Protein AF-A0A928B3U5-F1 (afdb_monomer_lite)

Radius of gyration: 22.91 Å; chains: 1; bounding box: 48×46×76 Å

Secondary structure (DSSP, 8-state):
-PPP-----------------------------PPPSSHHHHHHHHHTTT-----STTSHHHHHHHHHHHHHHHHHTTSSSS--HHHHHHHHHHHHHHHHHHHHHS-TT-HHHHHHHHHHHHHHHHHHHHHHHH-SSHHHH-SEE-TTSSEEEE----SSSS----EEEEEETTEEEEEESSTT------EEEEEE-TT--EEEEEEE---TTGGGG--S-SSEEEEEEEETTEEEEEEEEES-SS---TT-EEEEETTTTEEEEESSTTS-S-PPTT--EEEEE--GGG-EEEE-

Sequence (296 aa):
MKRVYIYIIAAAVLMGCGSHNKTSQQVAEVAEQSEPKSLSERIALLQQQDIYFDGWRDSEDSVWMWQRIDTLDRFSRGEIEEFPAETAKSLLGSYAFTLGDCYSHSGFDDEEYKDSLMYGEEAFYRLVEMVVELSPSIEAIAERCSADKEVGVLNYDEWSPNALYSFVIYKKGEKLAVEMVGERATTYIENIYPLTDEAGRQYYLLSNNLKREEYKRYTYDPFCQYLFEKSEEGLQLRCHIIGEPFSYSDYQYIIFNPRELRWNHCYKKGDLYHAREGSKTLHLTLEGENSRFWVE

pLDDT: mean 75.1, std 21.37, range [23.31, 97.75]

Structure (mmCIF, N/CA/C/O backbone):
data_AF-A0A928B3U5-F1
#
_entry.id   AF-A0A928B3U5-F1
#
loop_
_atom_site.group_PDB
_atom_site.id
_atom_site.type_symbol
_atom_site.label_atom_id
_atom_site.label_alt_id
_atom_site.label_comp_id
_atom_site.label_asym_id
_atom_site.label_entity_id
_atom_site.label_seq_id
_atom_site.pdbx_PDB_ins_code
_atom_site.Cartn_x
_atom_site.Cartn_y
_atom_site.Cartn_z
_atom_site.occupancy
_atom_site.B_iso_or_equiv
_atom_site.auth_seq_id
_atom_site.auth_comp_id
_atom_site.auth_asym_id
_atom_site.auth_atom_id
_atom_site.pdbx_PDB_model_num
ATOM 1 N N . MET A 1 1 ? -21.150 -21.453 11.933 1.00 30.03 1 MET A N 1
ATOM 2 C CA . MET A 1 1 ? -20.178 -22.008 12.903 1.00 30.03 1 MET A CA 1
ATOM 3 C C . MET A 1 1 ? -19.181 -20.910 13.216 1.00 30.03 1 MET A C 1
ATOM 5 O O . MET A 1 1 ? -18.627 -20.373 12.268 1.00 30.03 1 MET A O 1
ATOM 9 N N . LYS A 1 2 ? -18.999 -20.531 14.488 1.00 24.25 2 LYS A N 1
ATOM 10 C CA . LYS A 1 2 ? -17.949 -19.573 14.870 1.00 24.25 2 LYS A CA 1
ATOM 11 C C . LYS A 1 2 ? -16.594 -20.276 14.739 1.00 24.25 2 LYS A C 1
ATOM 13 O O . LYS A 1 2 ? -16.453 -21.374 15.272 1.00 24.25 2 LYS A O 1
ATOM 18 N N . ARG A 1 3 ? -15.641 -19.686 14.016 1.00 26.62 3 ARG A N 1
ATOM 19 C CA . ARG A 1 3 ? -14.244 -20.143 14.000 1.00 26.62 3 ARG A CA 1
ATOM 20 C C . ARG A 1 3 ? -13.485 -19.337 15.051 1.00 26.62 3 ARG A C 1
ATOM 22 O O . ARG A 1 3 ? -13.537 -18.116 15.016 1.00 26.62 3 ARG A O 1
ATOM 29 N N . VAL A 1 4 ? -12.851 -20.033 15.988 1.00 25.00 4 VAL A N 1
ATOM 30 C CA . VAL A 1 4 ? -11.931 -19.449 16.970 1.00 25.00 4 VAL A CA 1
ATOM 31 C C . VAL A 1 4 ? -10.536 -19.516 16.358 1.00 25.00 4 VAL A C 1
ATOM 33 O O . VAL A 1 4 ? -10.111 -20.597 15.946 1.00 25.00 4 VAL A O 1
ATOM 36 N N . TYR A 1 5 ? -9.842 -18.383 16.269 1.00 25.81 5 TYR A N 1
ATOM 37 C CA . TYR A 1 5 ? -8.431 -18.351 15.896 1.00 25.81 5 TYR A CA 1
ATOM 38 C C . TYR A 1 5 ? -7.591 -18.605 17.150 1.00 25.81 5 TYR A C 1
ATOM 40 O O . TYR A 1 5 ? -7.606 -17.810 18.083 1.00 25.81 5 TYR A O 1
ATOM 48 N N . ILE A 1 6 ? -6.886 -19.737 17.182 1.00 27.22 6 ILE A N 1
ATOM 49 C CA . ILE A 1 6 ? -5.979 -20.093 18.278 1.00 27.22 6 ILE A CA 1
ATOM 50 C C . ILE A 1 6 ? -4.567 -19.663 17.879 1.00 27.22 6 ILE A C 1
ATOM 52 O O . ILE A 1 6 ? -3.943 -20.303 17.032 1.00 27.22 6 ILE A O 1
ATOM 56 N N . TYR A 1 7 ? -4.054 -18.607 18.507 1.00 27.39 7 TYR A N 1
ATOM 57 C CA . TYR A 1 7 ? -2.637 -18.256 18.428 1.00 27.39 7 TYR A CA 1
ATOM 58 C C . TYR A 1 7 ? -1.846 -19.134 19.405 1.00 27.39 7 TYR A C 1
ATOM 60 O O . TYR A 1 7 ? -2.040 -19.070 20.617 1.00 27.39 7 TYR A O 1
ATOM 68 N N . ILE A 1 8 ? -0.961 -19.982 18.876 1.00 28.55 8 ILE A N 1
ATOM 69 C CA . ILE A 1 8 ? -0.094 -20.851 19.680 1.00 28.55 8 ILE A CA 1
ATOM 70 C C . ILE A 1 8 ? 1.233 -20.127 19.920 1.00 28.55 8 ILE A C 1
ATOM 72 O O . ILE A 1 8 ? 2.098 -20.110 19.047 1.00 28.55 8 ILE A O 1
ATOM 76 N N . ILE A 1 9 ? 1.415 -19.567 21.117 1.00 33.19 9 ILE A N 1
ATOM 77 C CA . ILE A 1 9 ? 2.722 -19.070 21.564 1.00 33.19 9 ILE A CA 1
ATOM 78 C C . ILE A 1 9 ? 3.566 -20.272 22.007 1.00 33.19 9 ILE A C 1
ATOM 80 O O . ILE A 1 9 ? 3.230 -20.974 22.964 1.00 33.19 9 ILE A O 1
ATOM 84 N N . ALA A 1 10 ? 4.666 -20.529 21.300 1.00 27.64 10 ALA A N 1
ATOM 85 C CA . ALA A 1 10 ? 5.565 -21.637 21.595 1.00 27.64 10 ALA A CA 1
ATOM 86 C C . ALA A 1 10 ? 6.539 -21.270 22.730 1.00 27.64 10 ALA A C 1
ATOM 88 O O . ALA A 1 10 ? 7.583 -20.664 22.500 1.00 27.64 10 ALA A O 1
ATOM 89 N N . ALA A 1 11 ? 6.224 -21.668 23.965 1.00 30.08 11 ALA A N 1
ATOM 90 C CA . ALA A 1 11 ? 7.141 -21.512 25.092 1.00 30.08 11 ALA A CA 1
ATOM 91 C C . ALA A 1 11 ? 8.346 -22.468 24.964 1.00 30.08 11 ALA A C 1
ATOM 93 O O . ALA A 1 11 ? 8.208 -23.689 25.085 1.00 30.08 11 ALA A O 1
ATOM 94 N N . ALA A 1 12 ? 9.541 -21.915 24.745 1.00 31.89 12 ALA A N 1
ATOM 95 C CA . ALA A 1 12 ? 10.781 -22.682 24.684 1.00 31.89 12 ALA A CA 1
ATOM 96 C C . ALA A 1 12 ? 11.167 -23.229 26.073 1.00 31.89 12 ALA A C 1
ATOM 98 O O . ALA A 1 12 ? 11.594 -22.492 26.962 1.00 31.89 12 ALA A O 1
ATOM 99 N N . VAL A 1 13 ? 11.046 -24.546 26.266 1.00 30.45 13 VAL A N 1
ATOM 100 C CA . VAL A 1 13 ? 11.438 -25.209 27.519 1.00 30.45 13 VAL A CA 1
ATOM 101 C C . VAL A 1 13 ? 12.955 -25.425 27.554 1.00 30.45 13 VAL A C 1
ATOM 103 O O . VAL A 1 13 ? 13.468 -26.435 27.070 1.00 30.45 13 VAL A O 1
ATOM 106 N N . LEU A 1 14 ? 13.680 -24.500 28.184 1.00 30.95 14 LEU A N 1
ATOM 107 C CA . LEU A 1 14 ? 15.086 -24.692 28.549 1.00 30.95 14 LEU A CA 1
ATOM 108 C C . LEU A 1 14 ? 15.208 -25.695 29.712 1.00 30.95 14 LEU A C 1
ATOM 110 O O . LEU A 1 14 ? 15.023 -25.350 30.879 1.00 30.95 14 LEU A O 1
ATOM 114 N N . MET A 1 15 ? 15.556 -26.950 29.410 1.00 31.02 15 MET A N 1
ATOM 115 C CA . MET A 1 15 ? 15.963 -27.933 30.424 1.00 31.02 15 MET A CA 1
ATOM 116 C C . MET A 1 15 ? 17.475 -27.843 30.685 1.00 31.02 15 MET A C 1
ATOM 118 O O . MET A 1 15 ? 18.269 -28.168 29.807 1.00 31.02 15 MET A O 1
ATOM 122 N N . GLY A 1 16 ? 17.867 -27.425 31.899 1.00 24.39 16 GLY A N 1
ATOM 123 C CA . GLY A 1 16 ? 19.269 -27.102 32.233 1.00 24.39 16 GLY A CA 1
ATOM 124 C C . GLY A 1 16 ? 19.696 -27.231 33.709 1.00 24.39 16 GLY A C 1
ATOM 125 O O . GLY A 1 16 ? 20.627 -26.559 34.122 1.00 24.39 16 GLY A O 1
ATOM 126 N N . CYS A 1 17 ? 19.032 -28.091 34.492 1.00 25.62 17 CYS A N 1
ATOM 127 C CA . CYS A 1 17 ? 19.511 -28.713 35.749 1.00 25.62 17 CYS A CA 1
ATOM 128 C C . CYS A 1 17 ? 20.141 -27.870 36.902 1.00 25.62 17 CYS A C 1
ATOM 130 O O . CYS A 1 17 ? 21.346 -27.648 36.940 1.00 25.62 17 CYS A O 1
ATOM 132 N N . GLY A 1 18 ? 19.369 -27.700 37.993 1.00 23.31 18 GLY A N 1
ATOM 133 C CA . GLY A 1 18 ? 19.867 -27.603 39.387 1.00 23.31 18 GLY A CA 1
ATOM 134 C C . GLY A 1 18 ? 19.764 -26.210 40.042 1.00 23.31 18 GLY A C 1
ATOM 135 O O . GLY A 1 18 ? 20.246 -25.242 39.482 1.00 23.31 18 GLY A O 1
ATOM 136 N N . SER A 1 19 ? 19.191 -26.020 41.241 1.00 25.56 19 SER A N 1
ATOM 137 C CA . SER A 1 19 ? 18.583 -26.960 42.205 1.00 25.56 19 SER A CA 1
ATOM 138 C C . SER A 1 19 ? 17.561 -26.248 43.126 1.00 25.56 19 SER A C 1
ATOM 140 O O . SER A 1 19 ? 17.620 -25.033 43.257 1.00 25.56 19 SER A O 1
ATOM 142 N N . HIS A 1 20 ? 16.670 -27.013 43.782 1.00 28.52 20 HIS A N 1
ATOM 143 C CA . HIS A 1 20 ? 15.730 -26.598 44.855 1.00 28.52 20 HIS A CA 1
ATOM 144 C C . HIS A 1 20 ? 14.765 -25.422 44.542 1.00 28.52 20 HIS A C 1
ATOM 146 O O . HIS A 1 20 ? 15.113 -24.258 44.657 1.00 28.52 20 HIS A O 1
ATOM 152 N N . ASN A 1 21 ? 13.474 -25.657 44.278 1.00 27.47 21 ASN A N 1
ATOM 153 C CA . ASN A 1 21 ? 12.538 -26.145 45.304 1.00 27.47 21 ASN A CA 1
ATOM 154 C C . ASN A 1 21 ? 11.257 -26.787 44.729 1.00 27.47 21 ASN A C 1
ATOM 156 O O . ASN A 1 21 ? 10.921 -26.621 43.560 1.00 27.47 21 ASN A O 1
ATOM 160 N N . LYS A 1 22 ? 10.539 -27.542 45.572 1.00 29.02 22 LYS A N 1
ATOM 161 C CA . LYS A 1 22 ? 9.331 -28.297 45.199 1.00 29.02 22 LYS A CA 1
ATOM 162 C C . LYS A 1 22 ? 8.034 -27.511 45.427 1.00 29.02 22 LYS A C 1
ATOM 164 O O . LYS A 1 22 ? 7.774 -27.100 46.549 1.00 29.02 22 LYS A O 1
ATOM 169 N N . THR A 1 23 ? 7.197 -27.490 44.387 1.00 26.86 23 THR A N 1
ATOM 170 C CA . THR A 1 23 ? 5.722 -27.593 44.445 1.00 26.86 23 THR A CA 1
ATOM 171 C C . THR A 1 23 ? 4.994 -26.512 45.266 1.00 26.86 23 THR A C 1
ATOM 173 O O . THR A 1 23 ? 4.913 -26.556 46.487 1.00 26.86 23 THR A O 1
ATOM 176 N N . SER A 1 24 ? 4.290 -25.591 44.611 1.00 29.56 24 SER A N 1
ATOM 177 C CA . SER A 1 24 ? 2.909 -25.892 44.200 1.00 29.56 24 SER A CA 1
ATOM 178 C C . SER A 1 24 ? 2.556 -25.328 42.827 1.00 29.56 24 SER A C 1
ATOM 180 O O . SER A 1 24 ? 2.922 -24.210 42.484 1.00 29.56 24 SER A O 1
ATOM 182 N N . GLN A 1 25 ? 1.852 -26.140 42.040 1.00 30.00 25 GLN A N 1
ATOM 183 C CA . GLN A 1 25 ? 1.503 -25.848 40.654 1.00 30.00 25 GLN A CA 1
ATOM 184 C C . GLN A 1 25 ? 0.431 -24.755 40.588 1.00 30.00 25 GLN A C 1
ATOM 186 O O . GLN A 1 25 ? -0.744 -25.033 40.815 1.00 30.00 25 GLN A O 1
ATOM 191 N N . GLN A 1 26 ? 0.808 -23.545 40.177 1.00 28.92 26 GLN A N 1
ATOM 192 C CA . GLN A 1 26 ? -0.084 -22.777 39.315 1.00 28.92 26 GLN A CA 1
ATOM 193 C C . GLN A 1 26 ? 0.058 -23.361 37.912 1.00 28.92 26 GLN A C 1
ATOM 195 O O . GLN A 1 26 ? 1.019 -23.089 37.196 1.00 28.92 26 GLN A O 1
ATOM 200 N N . VAL A 1 27 ? -0.894 -24.220 37.546 1.00 31.23 27 VAL A N 1
ATOM 201 C CA . VAL A 1 27 ? -1.208 -24.426 36.134 1.00 31.23 27 VAL A CA 1
ATOM 202 C C . VAL A 1 27 ? -1.674 -23.064 35.642 1.00 31.23 27 VAL A C 1
ATOM 204 O O . VAL A 1 27 ? -2.710 -22.582 36.095 1.00 31.23 27 VAL A O 1
ATOM 207 N N . ALA A 1 28 ? -0.877 -22.417 34.795 1.00 30.75 28 ALA A N 1
ATOM 208 C CA . ALA A 1 28 ? -1.319 -21.213 34.120 1.00 30.75 28 ALA A CA 1
ATOM 209 C C . ALA A 1 28 ? -2.490 -21.610 33.216 1.00 30.75 28 ALA A C 1
ATOM 211 O O . ALA A 1 28 ? -2.293 -22.261 32.189 1.00 30.75 28 ALA A O 1
ATOM 212 N N . GLU A 1 29 ? -3.711 -21.264 33.628 1.00 29.53 29 GLU A N 1
ATOM 213 C CA . GLU A 1 29 ? -4.831 -21.206 32.701 1.00 29.53 29 GLU A CA 1
ATOM 214 C C . GLU A 1 29 ? -4.441 -20.200 31.621 1.00 29.53 29 GLU A C 1
ATOM 216 O O . GLU A 1 29 ? -4.382 -18.994 31.866 1.00 29.53 29 GLU A O 1
ATOM 221 N N . VAL A 1 30 ? -4.139 -20.711 30.427 1.00 35.16 30 VAL A N 1
ATOM 222 C CA . VAL A 1 30 ? -4.109 -19.894 29.218 1.00 35.16 30 VAL A CA 1
ATOM 223 C C . VAL A 1 30 ? -5.554 -19.484 28.981 1.00 35.16 30 VAL A C 1
ATOM 225 O O . VAL A 1 30 ? -6.322 -20.203 28.343 1.00 35.16 30 VAL A O 1
ATOM 228 N N . ALA A 1 31 ? -5.947 -18.367 29.590 1.00 37.81 31 ALA A N 1
ATOM 229 C CA . ALA A 1 31 ? -7.224 -17.747 29.315 1.00 37.81 31 ALA A CA 1
ATOM 230 C C . ALA A 1 31 ? -7.290 -17.482 27.809 1.00 37.81 31 ALA A C 1
ATOM 232 O O . ALA A 1 31 ? -6.367 -16.886 27.249 1.00 37.81 31 ALA A O 1
ATOM 233 N N . GLU A 1 32 ? -8.372 -17.914 27.159 1.00 42.34 32 GLU A N 1
ATOM 234 C CA . GLU A 1 32 ? -8.705 -17.430 25.823 1.00 42.34 32 GLU A CA 1
ATOM 235 C C . GLU A 1 32 ? -8.846 -15.907 25.926 1.00 42.34 32 GLU A C 1
ATOM 237 O O . GLU A 1 32 ? -9.867 -15.400 26.399 1.00 42.34 32 GLU A O 1
ATOM 242 N N . GLN A 1 33 ? -7.802 -15.168 25.539 1.00 53.69 33 GLN A N 1
ATOM 243 C CA . GLN A 1 33 ? -7.889 -13.722 25.402 1.00 53.69 33 GLN A CA 1
ATOM 244 C C . GLN A 1 33 ? -8.917 -13.452 24.305 1.00 53.69 33 GLN A C 1
ATOM 246 O O . GLN A 1 33 ? -8.673 -13.691 23.123 1.00 53.69 33 GLN A O 1
ATOM 251 N N . SER A 1 34 ? -10.107 -13.012 24.716 1.00 63.72 34 SER A N 1
ATOM 252 C CA . SER A 1 34 ? -11.138 -12.555 23.792 1.00 63.72 34 SER A CA 1
ATOM 253 C C . SER A 1 34 ? -10.571 -11.441 22.922 1.00 63.72 34 SER A C 1
ATOM 255 O O . SER A 1 34 ? -9.862 -10.589 23.459 1.00 63.72 34 SER A O 1
ATOM 257 N N . GLU A 1 35 ? -10.926 -11.415 21.633 1.00 72.69 35 GLU A N 1
ATOM 258 C CA . GLU A 1 35 ? -10.502 -10.340 20.730 1.00 72.69 35 GLU A CA 1
ATOM 259 C C . GLU A 1 35 ? -10.701 -8.959 21.390 1.00 72.69 35 GLU A C 1
ATOM 261 O O . GLU A 1 35 ? -11.792 -8.691 21.916 1.00 72.69 35 GLU A O 1
ATOM 266 N N . PRO A 1 36 ? -9.662 -8.104 21.400 1.00 78.56 36 PRO A N 1
ATOM 267 C CA . PRO A 1 36 ? -9.715 -6.802 22.052 1.00 78.56 36 PRO A CA 1
ATOM 268 C C . PRO A 1 36 ? -10.752 -5.903 21.374 1.00 78.56 36 PRO A C 1
ATOM 270 O O . PRO A 1 36 ? -10.826 -5.817 20.145 1.00 78.56 36 PRO A O 1
ATOM 273 N N . LYS A 1 37 ? -11.557 -5.236 22.198 1.00 77.69 37 LYS A N 1
ATOM 274 C CA . LYS A 1 37 ? -12.772 -4.502 21.816 1.00 77.69 37 LYS A CA 1
ATOM 275 C C . LYS A 1 37 ? -12.535 -3.014 21.582 1.00 77.69 37 LYS A C 1
ATOM 277 O O . LYS A 1 37 ? -13.448 -2.329 21.134 1.00 77.69 37 LYS A O 1
ATOM 282 N N . SER A 1 38 ? -11.343 -2.517 21.898 1.00 85.31 38 SER A N 1
ATOM 283 C CA . SER A 1 38 ? -10.926 -1.139 21.643 1.00 85.31 38 SER A CA 1
ATOM 284 C C . SER A 1 38 ? -9.451 -1.083 21.229 1.00 85.31 38 SER A C 1
ATOM 286 O O . SER A 1 38 ? -8.706 -2.056 21.396 1.00 85.31 38 SER A O 1
ATOM 288 N N . LEU A 1 39 ? -9.008 0.059 20.696 1.00 86.81 39 LEU A N 1
ATOM 289 C CA . LEU A 1 39 ? -7.591 0.282 20.384 1.00 86.81 39 LEU A CA 1
ATOM 290 C C . LEU A 1 39 ? -6.709 0.254 21.635 1.00 86.81 39 LEU A C 1
ATOM 292 O O . LEU A 1 39 ? -5.609 -0.278 21.591 1.00 86.81 39 LEU A O 1
ATOM 296 N N . SER A 1 40 ? -7.191 0.781 22.755 1.00 86.06 40 SER A N 1
ATOM 297 C CA . SER A 1 40 ? -6.475 0.791 24.034 1.00 86.06 40 SER A CA 1
ATOM 298 C C . SER A 1 40 ? -6.223 -0.628 24.545 1.00 86.06 40 SER A C 1
ATOM 300 O O . SER A 1 40 ? -5.123 -0.925 25.005 1.00 86.06 40 SER A O 1
ATOM 302 N N . GLU A 1 41 ? -7.201 -1.533 24.406 1.00 87.25 41 GLU A N 1
ATOM 303 C CA . GLU A 1 41 ? -7.009 -2.959 24.712 1.00 87.25 41 GLU A CA 1
ATOM 304 C C . GLU A 1 41 ? -5.985 -3.606 23.762 1.00 87.25 41 GLU A C 1
ATOM 306 O O . GLU A 1 41 ? -5.129 -4.363 24.217 1.00 87.25 41 GLU A O 1
ATOM 311 N N . ARG A 1 42 ? -6.005 -3.273 22.462 1.00 88.94 42 ARG A N 1
ATOM 312 C CA . ARG A 1 42 ? -4.995 -3.743 21.491 1.00 88.94 42 ARG A CA 1
ATOM 313 C C . ARG A 1 42 ? -3.589 -3.259 21.825 1.00 88.94 42 ARG A C 1
ATOM 315 O O . ARG A 1 42 ? -2.664 -4.062 21.854 1.00 88.94 42 ARG A O 1
ATOM 322 N N . ILE A 1 43 ? -3.430 -1.972 22.113 1.00 87.94 43 ILE A N 1
ATOM 323 C CA . ILE A 1 43 ? -2.146 -1.360 22.467 1.00 87.94 43 ILE A CA 1
ATOM 324 C C . ILE A 1 43 ? -1.596 -1.974 23.760 1.00 87.94 43 ILE A C 1
ATOM 326 O O . ILE A 1 43 ? -0.420 -2.320 23.812 1.00 87.94 43 ILE A O 1
ATOM 330 N N . ALA A 1 44 ? -2.443 -2.203 24.768 1.00 86.31 44 ALA A N 1
ATOM 331 C CA . ALA A 1 44 ? -2.033 -2.868 26.004 1.00 86.31 44 ALA A CA 1
ATOM 332 C C . ALA A 1 44 ? -1.611 -4.338 25.797 1.00 86.31 44 ALA A C 1
ATOM 334 O O . ALA A 1 44 ? -0.786 -4.844 26.558 1.00 86.31 44 ALA A O 1
ATOM 335 N N . LEU A 1 45 ? -2.159 -5.034 24.792 1.00 88.00 45 LEU A N 1
ATOM 336 C CA . LEU A 1 45 ? -1.716 -6.379 24.401 1.00 88.00 45 LEU A CA 1
ATOM 337 C C . LEU A 1 45 ? -0.392 -6.351 23.626 1.00 88.00 45 LEU A C 1
ATOM 339 O O . LEU A 1 45 ? 0.462 -7.192 23.880 1.00 88.00 45 LEU A O 1
ATOM 343 N N . LEU A 1 46 ? -0.192 -5.371 22.740 1.00 87.88 46 LEU A N 1
ATOM 344 C CA . LEU A 1 46 ? 1.080 -5.163 22.035 1.00 87.88 46 LEU A CA 1
ATOM 345 C C . LEU A 1 46 ? 2.220 -4.846 23.018 1.00 87.88 46 LEU A C 1
ATOM 347 O O . LEU A 1 46 ? 3.283 -5.452 22.942 1.00 87.88 46 LEU A O 1
ATOM 351 N N . GLN A 1 47 ? 1.962 -4.013 24.029 1.00 85.00 47 GLN A N 1
ATOM 352 C CA . GLN A 1 47 ? 2.921 -3.730 25.106 1.00 85.00 47 GLN A CA 1
ATOM 353 C C . GLN A 1 47 ? 3.264 -4.973 25.951 1.00 85.00 47 GLN A C 1
ATOM 355 O O . GLN A 1 47 ? 4.380 -5.085 26.440 1.00 85.00 47 GLN A O 1
ATOM 360 N N . GLN A 1 48 ? 2.346 -5.939 26.100 1.00 85.31 48 GLN A N 1
ATOM 361 C CA . GLN A 1 48 ? 2.638 -7.240 26.736 1.00 85.31 48 GLN A CA 1
ATOM 362 C C . GLN A 1 48 ? 3.473 -8.181 25.849 1.00 85.31 48 GLN A C 1
ATOM 364 O O . GLN A 1 48 ? 3.943 -9.209 26.331 1.00 85.31 48 GLN A O 1
ATOM 369 N N . GLN A 1 49 ? 3.627 -7.851 24.566 1.00 83.56 49 GLN A N 1
ATOM 370 C CA . GLN A 1 49 ? 4.453 -8.551 23.578 1.00 83.56 49 GLN A CA 1
ATOM 371 C C . GLN A 1 49 ? 5.754 -7.778 23.287 1.00 83.56 49 GLN A C 1
ATOM 373 O O . GLN A 1 49 ? 6.406 -8.034 22.282 1.00 83.56 49 GLN A O 1
ATOM 378 N N . ASP A 1 50 ? 6.101 -6.822 24.155 1.00 80.69 50 ASP A N 1
ATOM 379 C CA . ASP A 1 50 ? 7.235 -5.903 24.034 1.00 80.69 50 ASP A CA 1
ATOM 380 C C . ASP A 1 50 ? 7.230 -4.998 22.779 1.00 80.69 50 ASP A C 1
ATOM 382 O O . ASP A 1 50 ? 8.248 -4.417 22.404 1.00 80.69 50 ASP A O 1
ATOM 386 N N . ILE A 1 51 ? 6.055 -4.788 22.171 1.00 81.44 51 ILE A N 1
ATOM 387 C CA . ILE A 1 51 ? 5.835 -3.822 21.084 1.00 81.44 51 ILE A CA 1
ATOM 388 C C . ILE A 1 51 ? 5.338 -2.504 21.697 1.00 81.44 51 ILE A C 1
ATOM 390 O O . ILE A 1 51 ? 4.160 -2.353 22.042 1.00 81.44 51 ILE A O 1
ATOM 394 N N . TYR A 1 52 ? 6.245 -1.535 21.843 1.00 77.94 52 TYR A N 1
ATOM 395 C CA . TYR A 1 52 ? 5.977 -0.246 22.488 1.00 77.94 52 TYR A CA 1
ATOM 396 C C . TYR A 1 52 ? 5.846 0.900 21.477 1.00 77.94 52 TYR A C 1
ATOM 398 O O . TYR A 1 52 ? 6.704 1.112 20.624 1.00 77.94 52 TYR A O 1
ATOM 406 N N . PHE A 1 53 ? 4.793 1.706 21.628 1.00 75.31 53 PHE A N 1
ATOM 407 C CA . PHE A 1 53 ? 4.608 2.953 20.882 1.00 75.31 53 PHE A CA 1
ATOM 408 C C . PHE A 1 53 ? 5.419 4.087 21.530 1.00 75.31 53 PHE A C 1
ATOM 410 O O . PHE A 1 53 ? 4.854 5.007 22.125 1.00 75.31 53 PHE A O 1
ATOM 417 N N . ASP A 1 54 ? 6.747 4.015 21.432 1.00 63.81 54 ASP A N 1
ATOM 418 C CA . ASP A 1 54 ? 7.654 5.033 21.980 1.00 63.81 54 ASP A CA 1
ATOM 419 C C . ASP A 1 54 ? 7.683 6.283 21.077 1.00 63.81 54 ASP A C 1
ATOM 421 O O . ASP A 1 54 ? 8.604 6.517 20.300 1.00 63.81 54 ASP A O 1
ATOM 425 N N . GLY A 1 55 ? 6.658 7.131 21.197 1.00 54.50 55 GLY A N 1
ATOM 426 C CA . GLY A 1 55 ? 6.765 8.530 20.783 1.00 54.50 55 GLY A CA 1
ATOM 427 C C . GLY A 1 55 ? 7.637 9.283 21.788 1.00 54.50 55 GLY A C 1
ATOM 428 O O . GLY A 1 55 ? 7.264 9.307 22.964 1.00 54.50 55 GLY A O 1
ATOM 429 N N . TRP A 1 56 ? 8.767 9.853 21.327 1.00 49.47 56 TRP A N 1
ATOM 430 C CA . TRP A 1 56 ? 9.788 10.623 22.073 1.00 49.47 56 TRP A CA 1
ATOM 431 C C . TRP A 1 56 ? 9.446 10.834 23.557 1.00 49.47 56 TRP A C 1
ATOM 433 O O . TRP A 1 56 ? 8.633 11.706 23.888 1.00 49.47 56 TRP A O 1
ATOM 443 N N . ARG A 1 57 ? 10.053 10.028 24.443 1.00 45.28 57 ARG A N 1
ATOM 444 C CA . ARG A 1 57 ? 9.772 10.042 25.889 1.00 45.28 57 ARG A CA 1
ATOM 445 C C . ARG A 1 57 ? 9.848 11.474 26.436 1.00 45.28 57 ARG A C 1
ATOM 447 O O . ARG A 1 57 ? 10.847 12.160 26.242 1.00 45.28 57 ARG A O 1
ATOM 454 N N . ASP A 1 58 ? 8.770 11.901 27.092 1.00 50.75 58 ASP A N 1
ATOM 455 C CA . ASP A 1 58 ? 8.582 13.228 27.700 1.00 50.75 58 ASP A CA 1
ATOM 456 C C . ASP A 1 58 ? 8.586 14.446 26.739 1.00 50.75 58 ASP A C 1
ATOM 458 O O . ASP A 1 58 ? 8.852 15.575 27.155 1.00 50.75 58 ASP A O 1
ATOM 462 N N . SER A 1 59 ? 8.228 14.251 25.463 1.00 60.41 59 SER A N 1
ATOM 463 C CA . SER A 1 59 ? 7.974 15.333 24.488 1.00 60.41 59 SER A CA 1
ATOM 464 C C . SER A 1 59 ? 6.500 15.770 24.414 1.00 60.41 59 SER A C 1
ATOM 466 O O . SER A 1 59 ? 5.588 15.014 24.762 1.00 60.41 59 SER A O 1
ATOM 468 N N . GLU A 1 60 ? 6.244 16.969 23.870 1.00 64.69 60 GLU A N 1
ATOM 469 C CA . GLU A 1 60 ? 4.884 17.375 23.475 1.00 64.69 60 GLU A CA 1
ATOM 470 C C . GLU A 1 60 ? 4.295 16.405 22.432 1.00 64.69 60 GLU A C 1
ATOM 472 O O . GLU A 1 60 ? 3.116 16.054 22.515 1.00 64.69 60 GLU A O 1
ATOM 477 N N . ASP A 1 61 ? 5.110 15.913 21.493 1.00 65.88 61 ASP A N 1
ATOM 478 C CA . ASP A 1 61 ? 4.689 15.017 20.407 1.00 65.88 61 ASP A CA 1
ATOM 479 C C . ASP A 1 61 ? 4.086 13.701 20.915 1.00 65.88 61 ASP A C 1
ATOM 481 O O . ASP A 1 61 ? 3.100 13.212 20.358 1.00 65.88 61 ASP A O 1
ATOM 485 N N . SER A 1 62 ? 4.601 13.165 22.027 1.00 70.12 62 SER A N 1
ATOM 486 C CA . SER A 1 62 ? 4.031 11.983 22.685 1.00 70.12 62 SER A CA 1
ATOM 487 C C . SER A 1 62 ? 2.598 12.248 23.175 1.00 70.12 62 SER A C 1
ATOM 489 O O . SER A 1 62 ? 1.685 11.461 22.916 1.00 70.12 62 SER A O 1
ATOM 491 N N . VAL A 1 63 ? 2.347 13.408 23.797 1.00 77.62 63 VAL A N 1
ATOM 492 C CA . VAL A 1 63 ? 0.998 13.821 24.235 1.00 77.62 63 VAL A CA 1
ATOM 493 C C . VAL A 1 63 ? 0.057 13.968 23.035 1.00 77.62 63 VAL A C 1
ATOM 495 O O . VAL A 1 63 ? -1.072 13.472 23.059 1.00 77.62 63 VAL A O 1
ATOM 498 N N . TRP A 1 64 ? 0.533 14.602 21.961 1.00 81.44 64 TRP A N 1
ATOM 499 C CA . TRP A 1 64 ? -0.206 14.764 20.709 1.00 81.44 64 TRP A CA 1
ATOM 500 C C . TRP A 1 64 ? -0.520 13.423 20.020 1.00 81.44 64 TRP A C 1
ATOM 502 O O . TRP A 1 64 ? -1.575 13.292 19.394 1.00 81.44 64 TRP A O 1
ATOM 512 N N . MET A 1 65 ? 0.355 12.420 20.114 1.00 84.25 65 MET A N 1
ATOM 513 C CA . MET A 1 65 ? 0.108 11.066 19.605 1.00 84.25 65 MET A CA 1
ATOM 514 C C . MET A 1 65 ? -1.023 10.385 20.389 1.00 84.25 65 MET A C 1
ATOM 516 O O . MET A 1 65 ? -2.015 9.955 19.794 1.00 84.25 65 MET A O 1
ATOM 520 N N . TRP A 1 66 ? -0.929 10.352 21.722 1.00 85.56 66 TRP A N 1
ATOM 521 C CA . TRP A 1 66 ? -1.922 9.691 22.577 1.00 85.56 66 TRP A CA 1
ATOM 522 C C . TRP A 1 66 ? -3.317 10.329 22.493 1.00 85.56 66 TRP A C 1
ATOM 524 O O . TRP A 1 66 ? -4.312 9.609 22.516 1.00 85.56 66 TRP A O 1
ATOM 534 N N . GLN A 1 67 ? -3.422 11.648 22.292 1.00 89.31 67 GLN A N 1
ATOM 535 C CA . GLN A 1 67 ? -4.709 12.322 22.042 1.00 89.31 67 GLN A CA 1
ATOM 536 C C . GLN A 1 67 ? -5.397 11.859 20.743 1.00 89.31 67 GLN A C 1
ATOM 538 O O . GLN A 1 67 ? -6.626 11.734 20.689 1.00 89.31 67 GLN A O 1
ATOM 543 N N . ARG A 1 68 ? -4.623 11.589 19.683 1.00 92.00 68 ARG A N 1
ATOM 544 C CA . ARG A 1 68 ? -5.165 11.054 18.423 1.00 92.00 68 ARG A CA 1
ATOM 545 C C . ARG A 1 68 ? -5.580 9.590 18.574 1.00 92.00 68 ARG A C 1
ATOM 547 O O . ARG A 1 68 ? -6.631 9.213 18.059 1.00 92.00 68 ARG A O 1
ATOM 554 N N . ILE A 1 69 ? -4.804 8.800 19.320 1.00 91.38 69 ILE A N 1
ATOM 555 C CA . ILE A 1 69 ? -5.144 7.414 19.674 1.00 91.38 69 ILE A CA 1
ATOM 556 C C . ILE A 1 69 ? -6.452 7.364 20.479 1.00 91.38 69 ILE A C 1
ATOM 558 O O . ILE A 1 69 ? -7.342 6.612 20.095 1.00 91.38 69 ILE A O 1
ATOM 562 N N . ASP A 1 70 ? -6.631 8.201 21.511 1.00 92.12 70 ASP A N 1
ATOM 563 C CA . ASP A 1 70 ? -7.898 8.289 22.267 1.00 92.12 70 ASP A CA 1
ATOM 564 C C . ASP A 1 70 ? -9.084 8.641 21.356 1.00 92.12 70 ASP A C 1
ATOM 566 O O . ASP A 1 70 ? -10.139 8.016 21.430 1.00 92.12 70 ASP A O 1
ATOM 570 N N . THR A 1 71 ? -8.906 9.581 20.427 1.00 95.25 71 THR A N 1
ATOM 571 C CA . THR A 1 71 ? -9.963 9.956 19.474 1.00 95.25 71 THR A CA 1
ATOM 572 C C . THR A 1 71 ? -10.388 8.773 18.591 1.00 95.25 71 THR A C 1
ATOM 574 O O . THR A 1 71 ? -11.582 8.546 18.390 1.00 95.25 71 THR A O 1
ATOM 577 N N . LEU A 1 72 ? -9.433 7.980 18.093 1.00 94.94 72 LEU A N 1
ATOM 578 C CA . LEU A 1 72 ? -9.715 6.769 17.313 1.00 94.94 72 LEU A CA 1
ATOM 579 C C . LEU A 1 72 ? -10.295 5.639 18.179 1.00 94.94 72 LEU A C 1
ATOM 581 O O . LEU A 1 72 ? -11.159 4.892 17.725 1.00 94.94 72 LEU A O 1
ATOM 585 N N . ASP A 1 73 ? -9.867 5.528 19.435 1.00 94.81 73 ASP A N 1
ATOM 586 C CA . ASP A 1 73 ? -10.380 4.547 20.388 1.00 94.81 73 ASP A CA 1
ATOM 587 C C . ASP A 1 73 ? -11.847 4.839 20.744 1.00 94.81 73 ASP A C 1
ATOM 589 O O . ASP A 1 73 ? -12.683 3.933 20.740 1.00 94.81 73 ASP A O 1
ATOM 593 N N . ARG A 1 74 ? -12.195 6.114 20.934 1.00 95.19 74 ARG A N 1
ATOM 594 C CA . ARG A 1 74 ? -13.574 6.584 21.119 1.00 95.19 74 ARG A CA 1
ATOM 595 C C . ARG A 1 74 ? -14.449 6.322 19.892 1.00 95.19 74 ARG A C 1
ATOM 597 O O . ARG A 1 74 ? -15.593 5.903 20.059 1.00 95.19 74 ARG A O 1
ATOM 604 N N . PHE A 1 75 ? -13.917 6.470 18.676 1.00 94.50 75 PHE A N 1
ATOM 605 C CA . PHE A 1 75 ? -14.596 5.992 17.463 1.00 94.50 75 PHE A CA 1
ATOM 606 C C . PHE A 1 75 ? -14.789 4.463 17.486 1.00 94.50 75 PHE A C 1
ATOM 608 O O . PHE A 1 75 ? -15.903 3.993 17.276 1.00 94.50 75 PHE A O 1
ATOM 615 N N . SER A 1 76 ? -13.761 3.680 17.845 1.00 91.88 76 SER A N 1
ATOM 616 C CA . SER A 1 76 ? -13.864 2.209 17.938 1.00 91.88 76 SER A CA 1
ATOM 617 C C . SER A 1 76 ? -14.907 1.727 18.962 1.00 91.88 76 SER A C 1
ATOM 619 O O . SER A 1 76 ? -15.530 0.685 18.768 1.00 91.88 76 SER A O 1
ATOM 621 N N . ARG A 1 77 ? -15.153 2.519 20.017 1.00 92.56 77 ARG A N 1
ATOM 622 C CA . ARG A 1 77 ? -16.203 2.304 21.028 1.00 92.56 77 ARG A CA 1
ATOM 623 C C . ARG A 1 77 ? -17.597 2.806 20.618 1.00 92.56 77 ARG A C 1
ATOM 625 O O . ARG A 1 77 ? -18.552 2.571 21.355 1.00 92.56 77 ARG A O 1
ATOM 632 N N . GLY A 1 78 ? -17.735 3.488 19.479 1.00 91.56 78 GLY A N 1
ATOM 633 C CA . GLY A 1 78 ? -18.994 4.096 19.031 1.00 91.56 78 GLY A CA 1
ATOM 634 C C . GLY A 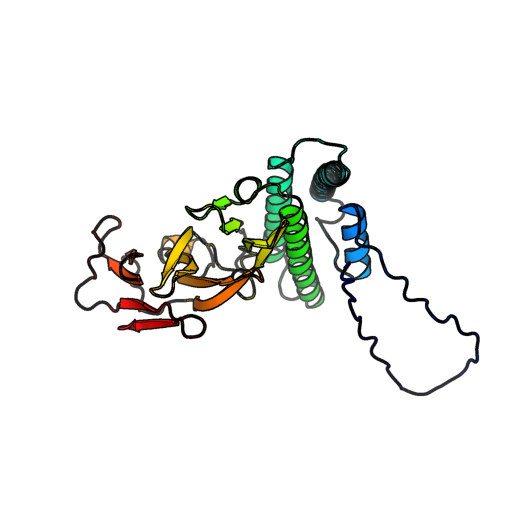1 78 ? -19.387 5.379 19.777 1.00 91.56 78 GLY A C 1
ATOM 635 O O . GLY A 1 78 ? -20.551 5.767 19.753 1.00 91.56 78 GLY A O 1
ATOM 636 N N . GLU A 1 79 ? -18.442 6.047 20.448 1.00 94.94 79 GLU A N 1
ATOM 637 C CA . GLU A 1 79 ? -18.657 7.352 21.102 1.00 94.94 79 GLU A CA 1
ATOM 638 C C . GLU A 1 79 ? -18.538 8.539 20.132 1.00 94.94 79 GLU A C 1
ATOM 640 O O . GLU A 1 79 ? -18.843 9.678 20.491 1.00 94.94 79 GLU A O 1
ATOM 645 N N . ILE A 1 80 ? -18.057 8.276 18.916 1.00 94.56 80 ILE A N 1
ATOM 646 C CA . ILE A 1 80 ? -17.978 9.207 17.792 1.00 94.56 80 ILE A CA 1
ATOM 647 C C . ILE A 1 80 ? -18.589 8.479 16.590 1.00 94.56 80 ILE A C 1
ATOM 649 O O . ILE A 1 80 ? -18.202 7.348 16.308 1.00 94.56 80 ILE A O 1
ATOM 653 N N . GLU A 1 81 ? -19.557 9.101 15.915 1.00 92.38 81 GLU A N 1
ATOM 654 C CA . GLU A 1 81 ? -20.310 8.468 14.817 1.00 92.38 81 GLU A CA 1
ATOM 655 C C . GLU A 1 81 ? -19.530 8.443 13.491 1.00 92.38 81 GLU A C 1
ATOM 657 O O . GLU A 1 81 ? -19.587 7.463 12.750 1.00 92.38 81 GLU A O 1
ATOM 662 N N . GLU A 1 82 ? -18.793 9.515 13.187 1.00 94.88 82 GLU A N 1
ATOM 663 C CA . GLU A 1 82 ? -18.025 9.655 11.946 1.00 94.88 82 GLU A CA 1
ATOM 664 C C . GLU A 1 82 ? -16.561 9.238 12.139 1.00 94.88 82 GLU A C 1
ATOM 666 O O . GLU A 1 82 ? -15.930 9.576 13.142 1.00 94.88 82 GLU A O 1
ATOM 671 N N . PHE A 1 83 ? -15.995 8.533 11.154 1.00 95.88 83 PHE A N 1
ATOM 672 C CA . PHE A 1 83 ? -14.584 8.145 11.172 1.00 95.88 83 PHE A CA 1
ATOM 673 C C . PHE A 1 83 ? -13.680 9.391 11.095 1.00 95.88 83 PHE A C 1
ATOM 675 O O . PHE A 1 83 ? -13.757 10.131 10.107 1.00 95.88 83 PHE A O 1
ATOM 682 N N . PRO A 1 84 ? -12.792 9.635 12.079 1.00 96.56 84 PRO A N 1
ATOM 683 C CA . PRO A 1 84 ? -11.992 10.854 12.141 1.00 96.56 84 PRO A CA 1
ATOM 684 C C . PRO A 1 84 ? -10.762 10.754 11.217 1.00 96.56 84 PRO A C 1
ATOM 686 O O . PRO A 1 84 ? -9.620 10.645 11.665 1.00 96.56 84 PRO A O 1
ATOM 689 N N . ALA A 1 85 ? -10.998 10.784 9.902 1.00 95.88 85 ALA A N 1
ATOM 690 C CA . ALA A 1 85 ? -9.995 10.517 8.866 1.00 95.88 85 ALA A CA 1
ATOM 691 C C . ALA A 1 85 ? -8.743 11.411 8.952 1.00 95.88 85 ALA A C 1
ATOM 693 O O . ALA A 1 85 ? -7.625 10.920 8.814 1.00 95.88 85 ALA A O 1
ATOM 694 N N . GLU A 1 86 ? -8.905 12.704 9.237 1.00 95.00 86 GLU A N 1
ATOM 695 C CA . GLU A 1 86 ? -7.770 13.629 9.383 1.00 95.00 86 GLU A CA 1
ATOM 696 C C . GLU A 1 86 ? -6.948 13.339 10.649 1.00 95.00 86 GLU A C 1
ATOM 698 O O . GLU A 1 86 ? -5.721 13.439 10.638 1.00 95.00 86 GLU A O 1
ATOM 703 N N . THR A 1 87 ? -7.597 12.893 11.730 1.00 95.56 87 THR A N 1
ATOM 704 C CA . THR A 1 87 ? -6.920 12.416 12.945 1.00 95.56 87 THR A CA 1
ATOM 705 C C . THR A 1 87 ? -6.122 11.146 12.661 1.00 95.56 87 THR A C 1
ATOM 707 O O . THR A 1 87 ? -4.972 11.051 13.084 1.00 95.56 87 THR A O 1
ATOM 710 N N . ALA A 1 88 ? -6.701 10.205 11.908 1.00 95.12 88 ALA A N 1
ATOM 711 C CA . ALA A 1 88 ? -6.044 8.975 11.476 1.00 95.12 88 ALA A CA 1
ATOM 712 C C . ALA A 1 88 ? -4.803 9.259 10.609 1.00 95.12 88 ALA A C 1
ATOM 714 O O . ALA A 1 88 ? -3.702 8.828 10.947 1.00 95.12 88 ALA A O 1
ATOM 715 N N . LYS A 1 89 ? -4.955 10.052 9.541 1.00 92.38 89 LYS A N 1
ATOM 716 C CA . LYS A 1 89 ? -3.853 10.441 8.642 1.00 92.38 89 LYS A CA 1
ATOM 717 C C . LYS A 1 89 ? -2.759 11.209 9.376 1.00 92.38 89 LYS A C 1
ATOM 719 O O . LYS A 1 89 ? -1.581 10.904 9.211 1.00 92.38 89 LYS A O 1
ATOM 724 N N . SER A 1 90 ? -3.137 12.165 10.228 1.00 89.94 90 SER A N 1
ATOM 725 C CA . SER A 1 90 ? -2.173 12.931 11.019 1.00 89.94 90 SER A CA 1
ATOM 726 C C . SER A 1 90 ? -1.433 12.067 12.041 1.00 89.94 90 SER A C 1
ATOM 728 O O . SER A 1 90 ? -0.261 12.333 12.276 1.00 89.94 90 SER A O 1
ATOM 730 N N . LEU A 1 91 ? -2.074 11.056 12.640 1.00 90.56 91 LEU A N 1
ATOM 731 C CA . LEU A 1 91 ? -1.407 10.128 13.555 1.00 90.56 91 LEU A CA 1
ATOM 732 C C . LEU A 1 91 ? -0.337 9.310 12.826 1.00 90.56 91 LEU A C 1
ATOM 734 O O . LEU A 1 91 ? 0.812 9.292 13.263 1.00 90.56 91 LEU A O 1
ATOM 738 N N . LEU A 1 92 ? -0.703 8.677 11.707 1.00 90.06 92 LEU A N 1
ATOM 739 C CA . LEU A 1 92 ? 0.228 7.845 10.944 1.00 90.06 92 LEU A CA 1
ATOM 740 C C . LEU A 1 92 ? 1.384 8.675 10.365 1.00 90.06 92 LEU A C 1
ATOM 742 O O . LEU A 1 92 ? 2.540 8.286 10.504 1.00 90.06 92 LEU A O 1
ATOM 746 N N . GLY A 1 93 ? 1.090 9.851 9.798 1.00 86.19 93 GLY A N 1
ATOM 747 C CA . GLY A 1 93 ? 2.110 10.755 9.261 1.00 86.19 93 GLY A CA 1
ATOM 748 C C . GLY A 1 93 ? 3.073 11.294 10.323 1.00 86.19 93 GLY A C 1
ATOM 749 O O . GLY A 1 93 ? 4.275 11.344 10.079 1.00 86.19 93 GLY A O 1
ATOM 750 N N . SER A 1 94 ? 2.580 11.647 11.518 1.00 83.38 94 SER A N 1
ATOM 751 C CA . SER A 1 94 ? 3.450 12.062 12.627 1.00 83.38 94 SER A CA 1
ATOM 752 C C . SER A 1 94 ? 4.335 10.919 13.127 1.00 83.38 9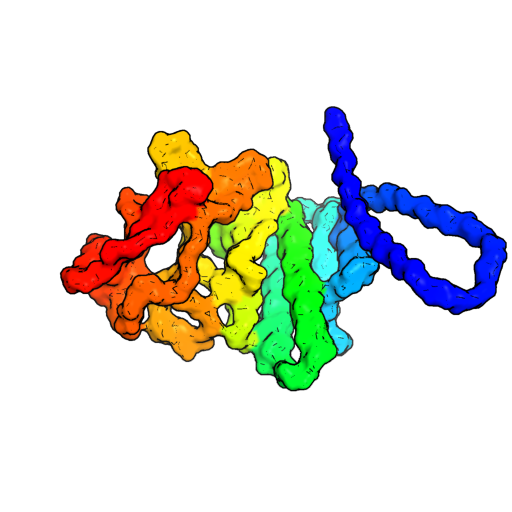4 SER A C 1
ATOM 754 O O . SER A 1 94 ? 5.517 11.149 13.357 1.00 83.38 94 SER A O 1
ATOM 756 N N . TYR A 1 95 ? 3.810 9.694 13.251 1.00 83.94 95 TYR A N 1
ATOM 757 C CA . TYR A 1 95 ? 4.613 8.550 13.701 1.00 83.94 95 TYR A CA 1
ATOM 758 C C . TYR A 1 95 ? 5.693 8.169 12.675 1.00 83.94 95 TYR A C 1
ATOM 760 O O . TYR A 1 95 ? 6.849 7.980 13.048 1.00 83.94 95 TYR A O 1
ATOM 768 N N . ALA A 1 96 ? 5.351 8.156 11.380 1.00 82.62 96 ALA A N 1
ATOM 769 C CA . ALA A 1 96 ? 6.313 7.950 10.296 1.00 82.62 96 ALA A CA 1
ATOM 770 C C . ALA A 1 96 ? 7.436 9.002 10.310 1.00 82.62 96 ALA A C 1
ATOM 772 O O . ALA A 1 96 ? 8.612 8.653 10.217 1.00 82.62 96 ALA A O 1
ATOM 773 N N . PHE A 1 97 ? 7.082 10.283 10.480 1.00 79.81 97 PHE A N 1
ATOM 774 C CA . PHE A 1 97 ? 8.054 11.370 10.596 1.00 79.81 97 PHE A CA 1
ATOM 775 C C . PHE A 1 97 ? 8.972 11.192 11.813 1.00 79.81 97 PHE A C 1
ATOM 777 O O . PHE A 1 97 ? 10.187 11.286 11.670 1.00 79.81 97 PHE A O 1
ATOM 784 N N . THR A 1 98 ? 8.412 10.892 12.990 1.00 77.88 98 THR A N 1
ATOM 785 C CA . THR A 1 98 ? 9.181 10.647 14.219 1.00 77.88 98 THR A CA 1
ATOM 786 C C . THR A 1 98 ? 10.184 9.510 14.049 1.00 77.88 98 THR A C 1
ATOM 788 O O . THR A 1 98 ? 11.342 9.675 14.420 1.00 77.88 98 THR A O 1
ATOM 791 N N . LEU A 1 99 ? 9.775 8.384 13.458 1.00 77.31 99 LEU A N 1
ATOM 792 C CA . LEU A 1 99 ? 10.694 7.278 13.201 1.00 77.31 99 LEU A CA 1
ATOM 793 C C . LEU A 1 99 ? 11.793 7.667 12.200 1.00 77.31 99 LEU A C 1
ATOM 795 O O . LEU A 1 99 ? 12.962 7.384 12.451 1.00 77.31 99 LEU A O 1
ATOM 799 N N . GLY A 1 100 ? 11.446 8.357 11.108 1.00 74.94 100 GLY A N 1
ATOM 800 C CA . GLY A 1 100 ? 12.418 8.837 10.121 1.00 74.94 100 GLY A CA 1
ATOM 801 C C . GLY A 1 100 ? 13.438 9.826 10.704 1.00 74.94 100 GLY A C 1
ATOM 802 O O . GLY A 1 100 ? 14.620 9.754 10.372 1.00 74.94 100 GLY A O 1
ATOM 803 N N . ASP A 1 101 ? 13.013 10.711 11.609 1.00 73.69 101 ASP A N 1
ATOM 804 C CA . ASP A 1 101 ? 13.897 11.621 12.350 1.00 73.69 101 ASP A CA 1
ATOM 805 C C . ASP A 1 101 ? 14.853 10.846 13.272 1.00 73.69 101 ASP A C 1
ATOM 807 O O . ASP A 1 101 ? 16.069 11.051 13.213 1.00 73.69 101 ASP A O 1
ATOM 811 N N . CYS A 1 102 ? 14.339 9.866 14.028 1.00 71.75 102 CYS A N 1
ATOM 812 C CA . CYS A 1 102 ? 15.168 8.959 14.824 1.00 71.75 102 CYS A CA 1
ATOM 813 C C . CYS A 1 102 ? 16.217 8.244 13.955 1.00 71.75 102 CYS A C 1
ATOM 815 O O . CYS A 1 102 ? 17.402 8.327 14.270 1.00 71.75 102 CYS A O 1
ATOM 817 N N . TYR A 1 103 ? 15.826 7.635 12.828 1.00 69.06 103 TYR A N 1
ATOM 818 C CA . TYR A 1 103 ? 16.758 6.997 11.886 1.00 69.06 103 TYR A CA 1
ATOM 819 C C . TYR A 1 103 ? 17.817 7.958 11.325 1.00 69.06 103 TYR A C 1
ATOM 821 O O . TYR A 1 103 ? 18.957 7.555 11.097 1.00 69.06 103 TYR A O 1
ATOM 829 N N . SER A 1 104 ? 17.472 9.228 11.105 1.00 66.81 104 SER A N 1
ATOM 830 C CA . SER A 1 104 ? 18.400 10.239 10.580 1.00 66.81 104 SER A CA 1
ATOM 831 C C . SER A 1 104 ? 19.377 10.789 11.622 1.00 66.81 104 SER A C 1
ATOM 833 O O . SER A 1 104 ? 20.426 11.333 11.254 1.00 66.81 104 SER A O 1
ATOM 835 N N . HIS A 1 105 ? 19.036 10.726 12.912 1.00 65.88 105 HIS A N 1
ATOM 836 C CA . HIS A 1 105 ? 19.742 11.457 13.972 1.00 65.88 105 HIS A CA 1
ATOM 837 C C . HIS A 1 105 ? 20.296 10.582 15.106 1.00 65.88 105 HIS A C 1
ATOM 839 O O . HIS A 1 105 ? 21.176 11.040 15.841 1.00 65.88 105 HIS A O 1
ATOM 845 N N . SER A 1 106 ? 19.902 9.310 15.209 1.00 58.47 106 SER A N 1
ATOM 846 C CA . SER A 1 106 ? 20.621 8.329 16.024 1.00 58.47 106 SER A CA 1
ATOM 847 C C . SER A 1 106 ? 21.912 7.897 15.323 1.00 58.47 106 SER A C 1
ATOM 849 O O . SER A 1 106 ? 21.887 7.390 14.202 1.00 58.47 106 SER A O 1
ATOM 851 N N . GLY A 1 107 ? 23.059 8.078 15.981 1.00 51.31 107 GLY A N 1
ATOM 852 C CA . GLY A 1 107 ? 24.328 7.559 15.476 1.00 51.31 107 GLY A CA 1
ATOM 853 C C . GLY A 1 107 ? 24.314 6.029 15.472 1.00 51.31 107 GLY A C 1
ATOM 854 O O . GLY A 1 107 ? 24.277 5.422 16.537 1.00 51.31 107 GLY A O 1
ATOM 855 N N . PHE A 1 108 ? 24.386 5.417 14.285 1.00 53.88 108 PHE A N 1
ATOM 856 C CA . PHE A 1 108 ? 24.299 3.965 14.037 1.00 53.88 108 PHE A CA 1
ATOM 857 C C . PHE A 1 108 ? 25.413 3.093 14.674 1.00 53.88 108 PHE A C 1
ATOM 859 O O . PHE A 1 108 ? 25.590 1.938 14.277 1.00 53.88 108 PHE A O 1
ATOM 866 N N . ASP A 1 109 ? 26.174 3.605 15.639 1.00 54.56 109 ASP A N 1
ATOM 867 C CA . ASP A 1 109 ? 27.275 2.900 16.308 1.00 54.56 109 ASP A CA 1
ATOM 868 C C . ASP A 1 109 ? 26.840 2.146 17.579 1.00 54.56 109 ASP A C 1
ATOM 870 O O . ASP A 1 109 ? 27.608 1.328 18.081 1.00 54.56 109 ASP A O 1
ATOM 874 N N . ASP A 1 110 ? 25.619 2.363 18.078 1.00 56.72 110 ASP A N 1
ATOM 875 C CA . ASP A 1 110 ? 25.077 1.651 19.242 1.00 56.72 110 ASP A CA 1
ATOM 876 C C . ASP A 1 110 ? 24.166 0.484 18.806 1.00 56.72 110 ASP A C 1
ATOM 878 O O . ASP A 1 110 ? 23.224 0.666 18.030 1.00 56.72 110 ASP A O 1
ATOM 882 N N . GLU A 1 111 ? 24.472 -0.736 19.258 1.00 54.97 111 GLU A N 1
ATOM 883 C CA . GLU A 1 111 ? 23.688 -1.940 18.941 1.00 54.97 111 GLU A CA 1
ATOM 884 C C . GLU A 1 111 ? 22.352 -1.968 19.699 1.00 54.97 111 GLU A C 1
ATOM 886 O O . GLU A 1 111 ? 21.347 -2.374 19.119 1.00 54.97 111 GLU A O 1
ATOM 891 N N . GLU A 1 112 ? 22.290 -1.423 20.922 1.00 53.66 112 GLU A N 1
ATOM 892 C CA . GLU A 1 112 ? 21.047 -1.327 21.710 1.00 53.66 112 GLU A CA 1
ATOM 893 C C . GLU A 1 112 ? 20.018 -0.408 21.016 1.00 53.66 112 GLU A C 1
ATOM 895 O O . GLU A 1 112 ? 18.805 -0.605 21.113 1.00 53.66 112 GLU A O 1
ATOM 900 N N . TYR A 1 113 ? 20.506 0.557 20.227 1.00 54.84 113 TYR A N 1
ATOM 901 C CA . TYR A 1 113 ? 19.683 1.468 19.428 1.00 54.84 113 TYR A CA 1
ATOM 902 C C . TYR A 1 113 ? 19.255 0.892 18.066 1.00 54.84 113 TYR A C 1
ATOM 904 O O . TYR A 1 113 ? 18.283 1.359 17.478 1.00 54.84 113 TYR A O 1
ATOM 912 N N . LYS A 1 114 ? 19.945 -0.130 17.541 1.00 55.12 114 LYS A N 1
ATOM 913 C CA . LYS A 1 114 ? 19.499 -0.838 16.324 1.00 55.12 114 LYS A CA 1
ATOM 914 C C . LYS A 1 114 ? 18.321 -1.750 16.624 1.00 55.12 114 LYS A C 1
ATOM 916 O O . LYS A 1 114 ? 17.367 -1.774 15.849 1.00 55.12 114 LYS A O 1
ATOM 921 N N . ASP A 1 115 ? 18.368 -2.430 17.765 1.00 53.50 115 ASP A N 1
ATOM 922 C CA . ASP A 1 115 ? 17.249 -3.234 18.241 1.00 53.50 115 ASP A CA 1
ATOM 923 C C . ASP A 1 115 ? 16.034 -2.334 18.533 1.00 53.50 115 ASP A C 1
ATOM 925 O O . ASP A 1 115 ? 14.939 -2.629 18.058 1.00 53.50 115 ASP A O 1
ATOM 929 N N . SER A 1 116 ? 16.216 -1.183 19.206 1.00 53.34 116 SER A N 1
ATOM 930 C CA . SER A 1 116 ? 15.118 -0.231 19.480 1.00 53.34 116 SER A CA 1
ATOM 931 C C . SER A 1 116 ? 14.422 0.286 18.210 1.00 53.34 116 SER A C 1
ATOM 933 O O . SER A 1 116 ? 13.193 0.381 18.175 1.00 53.34 116 SER A O 1
ATOM 935 N N . LEU A 1 117 ? 15.184 0.545 17.141 1.00 54.56 117 LEU A N 1
ATOM 936 C CA . LEU A 1 117 ? 14.654 0.963 15.841 1.00 54.56 117 LEU A CA 1
ATOM 937 C C . LEU A 1 117 ? 13.808 -0.130 15.164 1.00 54.56 117 LEU A C 1
ATOM 939 O O . LEU A 1 117 ? 12.768 0.197 14.592 1.00 54.56 117 LEU A O 1
ATOM 943 N N . MET A 1 118 ? 14.180 -1.412 15.282 1.00 56.72 118 MET A N 1
ATOM 944 C CA . MET A 1 118 ? 13.373 -2.527 14.757 1.00 56.72 118 MET A CA 1
ATOM 945 C C . MET A 1 118 ? 12.001 -2.637 15.442 1.00 56.72 118 MET A C 1
ATOM 947 O O . MET A 1 118 ? 11.001 -2.873 14.762 1.00 56.72 118 MET A O 1
ATOM 951 N N . TYR A 1 119 ? 11.915 -2.397 16.758 1.00 59.59 119 TYR A N 1
ATOM 952 C CA . TYR A 1 119 ? 10.619 -2.341 17.455 1.00 59.59 119 TYR A CA 1
ATOM 953 C C . TYR A 1 119 ? 9.747 -1.170 16.970 1.00 59.59 119 TYR A C 1
ATOM 955 O O . TYR A 1 119 ? 8.522 -1.294 16.942 1.00 59.59 119 TYR A O 1
ATOM 963 N N . GLY A 1 120 ? 10.355 -0.059 16.537 1.00 72.38 120 GLY A N 1
ATOM 964 C CA . GLY A 1 120 ? 9.647 1.073 15.931 1.00 72.38 120 GLY A CA 1
ATOM 965 C C . GLY A 1 120 ? 8.974 0.726 14.597 1.00 72.38 120 GLY A C 1
ATOM 966 O O . GLY A 1 120 ? 7.829 1.122 14.370 1.00 72.38 120 GLY A O 1
ATOM 967 N N . GLU A 1 121 ? 9.640 -0.057 13.738 1.00 76.88 121 GLU A N 1
ATOM 968 C CA . GLU A 1 121 ? 9.073 -0.527 12.461 1.00 76.88 121 GLU A CA 1
ATOM 969 C C . GLU A 1 121 ? 7.830 -1.406 12.697 1.00 76.88 121 GLU A C 1
ATOM 971 O O . GLU A 1 121 ? 6.775 -1.173 12.097 1.00 76.88 121 GLU A O 1
ATOM 976 N N . GLU A 1 122 ? 7.918 -2.374 13.621 1.00 81.50 122 GLU A N 1
ATOM 977 C CA . GLU A 1 122 ? 6.778 -3.231 13.967 1.00 81.50 122 GLU A CA 1
ATOM 978 C C . GLU A 1 122 ? 5.650 -2.435 14.640 1.00 81.50 122 GLU A C 1
ATOM 980 O O . GLU A 1 122 ? 4.490 -2.568 14.240 1.00 81.50 122 GLU A O 1
ATOM 985 N N . ALA A 1 123 ? 5.958 -1.558 15.602 1.00 82.94 123 ALA A N 1
ATOM 986 C CA . ALA A 1 123 ? 4.955 -0.707 16.240 1.00 82.94 123 ALA A CA 1
ATOM 987 C C . ALA A 1 123 ? 4.210 0.163 15.212 1.00 82.94 123 ALA A C 1
ATOM 989 O O . ALA A 1 123 ? 2.979 0.256 15.262 1.00 82.94 123 ALA A O 1
ATOM 990 N N . PHE A 1 124 ? 4.910 0.738 14.226 1.00 86.38 124 PHE A N 1
ATOM 991 C CA . PHE A 1 124 ? 4.259 1.505 13.165 1.00 86.38 124 PHE A CA 1
ATOM 992 C C . PHE A 1 124 ? 3.360 0.640 12.285 1.00 86.38 124 PHE A C 1
ATOM 994 O O . PHE A 1 124 ? 2.217 1.025 12.034 1.00 86.38 124 PHE A O 1
ATOM 1001 N N . TYR A 1 125 ? 3.821 -0.544 11.866 1.00 87.69 125 TYR A N 1
ATOM 1002 C CA . TYR A 1 125 ? 2.989 -1.470 11.097 1.00 87.69 125 TYR A CA 1
ATOM 1003 C C . TYR A 1 125 ? 1.696 -1.822 11.845 1.00 87.69 125 TYR A C 1
ATOM 1005 O O . TYR A 1 125 ? 0.610 -1.737 11.270 1.00 87.69 125 TYR A O 1
ATOM 1013 N N . ARG A 1 126 ? 1.779 -2.110 13.153 1.00 89.56 126 ARG A N 1
ATOM 1014 C CA . ARG A 1 126 ? 0.596 -2.354 13.997 1.00 89.56 126 ARG A CA 1
ATOM 1015 C C . ARG A 1 126 ? -0.314 -1.133 14.109 1.00 89.56 126 ARG A C 1
ATOM 1017 O O . ARG A 1 126 ? -1.533 -1.293 14.139 1.00 89.56 126 ARG A O 1
ATOM 1024 N N . LEU A 1 127 ? 0.237 0.082 14.140 1.00 90.56 127 LEU A N 1
ATOM 1025 C CA . LEU A 1 127 ? -0.560 1.312 14.120 1.00 90.56 127 LEU A CA 1
ATOM 1026 C C . LEU A 1 127 ? -1.354 1.440 12.817 1.00 90.56 127 LEU A C 1
ATOM 1028 O O . LEU A 1 127 ? -2.550 1.729 12.847 1.00 90.56 127 LEU A O 1
ATOM 1032 N N . VAL A 1 128 ? -0.698 1.191 11.682 1.00 92.56 128 VAL A N 1
ATOM 1033 C CA . VAL A 1 128 ? -1.317 1.229 10.353 1.00 92.56 128 VAL A CA 1
ATOM 1034 C C . VAL A 1 128 ? -2.381 0.138 10.228 1.00 92.56 128 VAL A C 1
ATOM 1036 O O . VAL A 1 128 ? -3.494 0.444 9.811 1.00 92.56 128 VAL A O 1
ATOM 1039 N N . GLU A 1 129 ? -2.097 -1.095 10.656 1.00 92.94 129 GLU A N 1
ATOM 1040 C CA . GLU A 1 129 ? -3.050 -2.215 10.700 1.00 92.94 129 GLU A CA 1
ATOM 1041 C C . GLU A 1 129 ? -4.311 -1.847 11.499 1.00 92.94 129 GLU A C 1
ATOM 1043 O O . GLU A 1 129 ? -5.429 -1.969 10.995 1.00 92.94 129 GLU A O 1
ATOM 1048 N N . MET A 1 130 ? -4.146 -1.294 12.706 1.00 92.19 130 MET A N 1
ATOM 1049 C CA . MET A 1 130 ? -5.258 -0.834 13.542 1.00 92.19 130 MET A CA 1
ATOM 1050 C C . MET A 1 130 ? -6.074 0.302 12.909 1.00 92.19 130 MET A C 1
ATOM 1052 O O . MET A 1 130 ? -7.303 0.288 12.982 1.00 92.19 130 MET A O 1
ATOM 1056 N N . VAL A 1 131 ? -5.419 1.289 12.293 1.00 94.44 131 VAL A N 1
ATOM 1057 C CA . VAL A 1 131 ? -6.101 2.422 11.646 1.00 94.44 131 VAL A CA 1
ATOM 1058 C C . VAL A 1 131 ? -6.826 1.987 10.368 1.00 94.44 131 VAL A C 1
ATOM 1060 O O . VAL A 1 131 ? -7.947 2.436 10.114 1.00 94.44 131 VAL A O 1
ATOM 1063 N N . VAL A 1 132 ? -6.231 1.090 9.579 1.00 95.38 132 VAL A N 1
ATOM 1064 C CA . VAL A 1 132 ? -6.839 0.534 8.363 1.00 95.38 132 VAL A CA 1
ATOM 1065 C C . VAL A 1 132 ? -8.046 -0.338 8.708 1.00 95.38 132 VAL A C 1
ATOM 1067 O O . VAL A 1 132 ? -9.091 -0.157 8.091 1.00 95.38 132 VAL A O 1
ATOM 1070 N N . GLU A 1 133 ? -7.973 -1.205 9.726 1.00 92.94 133 GLU A N 1
ATOM 1071 C CA . GLU A 1 133 ? -9.128 -2.015 10.154 1.00 92.94 133 GLU A CA 1
ATOM 1072 C C . GLU A 1 133 ? -10.325 -1.173 10.637 1.00 92.94 133 GLU A C 1
ATOM 1074 O O . GLU A 1 133 ? -11.468 -1.606 10.486 1.00 92.94 133 GLU A O 1
ATOM 1079 N N . LEU A 1 134 ? -10.085 0.017 11.205 1.00 92.81 134 LEU A N 1
ATOM 1080 C CA . LEU A 1 134 ? -11.138 0.965 11.598 1.00 92.81 134 LEU A CA 1
ATOM 1081 C C . LEU A 1 134 ? -11.662 1.828 10.442 1.00 92.81 134 LEU A C 1
ATOM 1083 O O . LEU A 1 134 ? -12.697 2.480 10.590 1.00 92.81 134 LEU A O 1
ATOM 1087 N N . SER A 1 135 ? -10.952 1.883 9.315 1.00 94.69 135 SER A N 1
ATOM 1088 C CA . SER A 1 135 ? -11.296 2.777 8.211 1.00 94.69 135 SER A CA 1
ATOM 1089 C C . SER A 1 135 ? -12.526 2.254 7.447 1.00 94.69 135 SER A C 1
ATOM 1091 O O . SER A 1 135 ? -12.535 1.102 7.013 1.00 94.69 135 SER A O 1
ATOM 1093 N N . PRO A 1 136 ? -13.569 3.079 7.219 1.00 93.75 136 PRO A N 1
ATOM 1094 C CA . PRO A 1 136 ? -14.824 2.632 6.603 1.00 93.75 136 PRO A CA 1
ATOM 1095 C C . PRO A 1 136 ? -14.705 2.359 5.095 1.00 93.75 136 PRO A C 1
ATOM 1097 O O . PRO A 1 136 ? -15.563 1.694 4.514 1.00 93.75 136 PRO A O 1
ATOM 1100 N N . SER A 1 137 ? -13.667 2.886 4.444 1.00 95.25 137 SER A N 1
ATOM 1101 C CA . SER A 1 137 ? -13.332 2.619 3.047 1.00 95.25 137 SER A CA 1
ATOM 1102 C C . SER A 1 137 ? -11.849 2.876 2.789 1.00 95.25 137 SER A C 1
ATOM 1104 O O . SER A 1 137 ? -11.175 3.542 3.579 1.00 95.25 137 SER A O 1
ATOM 1106 N N . ILE A 1 138 ? -11.339 2.370 1.664 1.00 96.06 138 ILE A N 1
ATOM 1107 C CA . ILE A 1 138 ? -9.951 2.603 1.252 1.00 96.06 138 ILE A CA 1
ATOM 1108 C C . ILE A 1 138 ? -9.715 4.102 1.021 1.00 96.06 138 ILE A C 1
ATOM 1110 O O . ILE A 1 138 ? -8.714 4.637 1.490 1.00 96.06 138 ILE A O 1
ATOM 1114 N N . GLU A 1 139 ? -10.660 4.812 0.389 1.00 95.00 139 GLU A N 1
ATOM 1115 C CA . GLU A 1 139 ? -10.505 6.248 0.103 1.00 95.00 139 GLU A CA 1
ATOM 1116 C C . GLU A 1 139 ? -10.512 7.134 1.360 1.00 95.00 139 GLU A C 1
ATOM 1118 O O . GLU A 1 139 ? -10.050 8.274 1.306 1.00 95.00 139 GLU A O 1
ATOM 1123 N N . ALA A 1 140 ? -11.031 6.641 2.491 1.00 94.62 140 ALA A N 1
ATOM 1124 C CA . ALA A 1 140 ? -11.019 7.389 3.744 1.00 94.62 140 ALA A CA 1
ATOM 1125 C C . ALA A 1 140 ? -9.589 7.606 4.263 1.00 94.62 140 ALA A C 1
ATOM 1127 O O . ALA A 1 140 ? -9.295 8.669 4.813 1.00 94.62 140 ALA A O 1
ATOM 1128 N N . ILE A 1 141 ? -8.699 6.626 4.058 1.00 94.75 141 ILE A N 1
ATOM 1129 C CA . ILE A 1 141 ? -7.353 6.607 4.641 1.00 94.75 141 ILE A CA 1
ATOM 1130 C C . ILE A 1 141 ? -6.231 6.683 3.598 1.00 94.75 141 ILE A C 1
ATOM 1132 O O . ILE A 1 141 ? -5.271 7.414 3.825 1.00 94.75 141 ILE A O 1
ATOM 1136 N N . ALA A 1 142 ? -6.359 6.003 2.454 1.00 93.94 142 ALA A N 1
ATOM 1137 C CA . ALA A 1 142 ? -5.304 5.907 1.448 1.00 93.94 142 ALA A CA 1
ATOM 1138 C C . ALA A 1 142 ? -4.941 7.269 0.830 1.00 93.94 142 ALA A C 1
ATOM 1140 O O . ALA A 1 142 ? -5.801 8.116 0.583 1.00 93.94 142 ALA A O 1
ATOM 1141 N N . GLU A 1 143 ? -3.660 7.448 0.510 1.00 90.62 143 GLU A N 1
ATOM 1142 C CA . GLU A 1 143 ? -3.165 8.585 -0.270 1.00 90.62 143 GLU A CA 1
ATOM 1143 C C . GLU A 1 143 ? -3.594 8.455 -1.741 1.00 90.62 143 GLU A C 1
ATOM 1145 O O . GLU A 1 143 ? -3.965 9.433 -2.393 1.00 90.62 143 GLU A O 1
ATOM 1150 N N . ARG A 1 144 ? -3.554 7.224 -2.269 1.00 90.81 144 ARG A N 1
ATOM 1151 C CA . ARG A 1 144 ? -3.870 6.894 -3.666 1.00 90.81 144 ARG A CA 1
ATOM 1152 C C . ARG A 1 144 ? -4.736 5.654 -3.731 1.00 90.81 144 ARG A C 1
ATOM 1154 O O . ARG A 1 144 ? -4.551 4.719 -2.959 1.00 90.81 144 ARG A O 1
ATOM 1161 N N . CYS A 1 145 ? -5.650 5.627 -4.692 1.00 95.19 145 CYS A N 1
ATOM 1162 C CA . CYS A 1 145 ? -6.506 4.479 -4.966 1.00 95.19 145 CYS A CA 1
ATOM 1163 C C . CYS A 1 145 ? -6.321 4.001 -6.406 1.00 95.19 145 CYS A C 1
ATOM 1165 O O . CYS A 1 145 ? -6.129 4.793 -7.330 1.00 95.19 145 CYS A O 1
ATOM 1167 N N . SER A 1 146 ? -6.440 2.691 -6.582 1.00 95.00 146 SER A N 1
ATOM 1168 C CA . SER A 1 146 ? -6.758 2.047 -7.856 1.00 95.00 146 SER A CA 1
ATOM 1169 C C . SER A 1 146 ? -8.035 2.633 -8.479 1.00 95.00 146 SER A C 1
ATOM 1171 O O . SER A 1 146 ? -8.912 3.147 -7.782 1.00 95.00 146 SER A O 1
ATOM 1173 N N . ALA A 1 147 ? -8.163 2.550 -9.807 1.00 92.19 147 ALA A N 1
ATOM 1174 C CA . ALA A 1 147 ? -9.304 3.124 -10.530 1.00 92.19 147 ALA A CA 1
ATOM 1175 C C . ALA A 1 147 ? -10.655 2.448 -10.204 1.00 92.19 147 ALA A C 1
ATOM 1177 O O . ALA A 1 147 ? -11.702 3.083 -10.323 1.00 92.19 147 ALA A O 1
ATOM 1178 N N . ASP A 1 148 ? -10.630 1.181 -9.789 1.00 93.69 148 ASP A N 1
ATOM 1179 C CA . ASP A 1 148 ? -11.766 0.399 -9.289 1.00 93.69 148 ASP A CA 1
ATOM 1180 C C . ASP A 1 148 ? -11.971 0.525 -7.767 1.00 93.69 148 ASP A C 1
ATOM 1182 O O . ASP A 1 148 ? -12.988 0.056 -7.265 1.00 93.69 148 ASP A O 1
ATOM 1186 N N . LYS A 1 149 ? -11.062 1.211 -7.052 1.00 93.19 149 LYS A N 1
ATOM 1187 C CA . LYS A 1 149 ? -11.096 1.487 -5.600 1.00 93.19 149 LYS A CA 1
ATOM 1188 C C . LYS A 1 149 ? -11.006 0.256 -4.690 1.00 93.19 149 LYS A C 1
ATOM 1190 O O . LYS A 1 149 ? -11.257 0.356 -3.493 1.00 93.19 149 LYS A O 1
ATOM 1195 N N . GLU A 1 150 ? -10.613 -0.890 -5.232 1.00 93.88 150 GLU A N 1
ATOM 1196 C CA . GLU A 1 150 ? -10.474 -2.151 -4.487 1.00 93.88 150 GLU A CA 1
ATOM 1197 C C . GLU A 1 150 ? -9.108 -2.282 -3.785 1.00 93.88 150 GLU A C 1
ATOM 1199 O O . GLU A 1 150 ? -8.953 -3.085 -2.862 1.00 93.88 150 GLU A O 1
ATOM 1204 N N . VAL A 1 151 ? -8.131 -1.475 -4.214 1.00 96.44 151 VAL A N 1
ATOM 1205 C CA . VAL A 1 151 ? -6.775 -1.375 -3.652 1.00 96.44 151 VAL A CA 1
ATOM 1206 C C . VAL A 1 151 ? -6.360 0.088 -3.492 1.00 96.44 151 VAL A C 1
ATOM 1208 O O . VAL A 1 151 ? -6.632 0.916 -4.365 1.00 96.44 151 VAL A O 1
ATOM 1211 N N . GLY A 1 152 ? -5.666 0.415 -2.408 1.00 96.06 152 GLY A N 1
ATOM 1212 C CA . GLY A 1 152 ? -5.068 1.727 -2.170 1.00 96.06 152 GLY A CA 1
ATOM 1213 C C . GLY A 1 152 ? -3.636 1.631 -1.664 1.00 96.06 152 GLY A C 1
ATOM 1214 O O . GLY A 1 152 ? -3.148 0.549 -1.349 1.00 96.06 152 GLY A O 1
ATOM 1215 N N . VAL A 1 153 ? -2.968 2.778 -1.597 1.00 93.69 153 VAL A N 1
ATOM 1216 C CA . VAL A 1 153 ? -1.609 2.921 -1.071 1.00 93.69 153 VAL A CA 1
ATOM 1217 C C . VAL A 1 153 ? -1.556 4.054 -0.051 1.00 93.69 153 VAL A C 1
ATOM 1219 O O . VAL A 1 153 ? -2.168 5.108 -0.243 1.00 93.69 153 VAL A O 1
ATOM 1222 N N . LEU A 1 154 ? -0.788 3.826 1.011 1.00 91.56 154 LEU A N 1
ATOM 1223 C CA . LEU A 1 154 ? -0.238 4.849 1.898 1.00 91.56 154 LEU A CA 1
ATOM 1224 C C . LEU A 1 154 ? 1.263 4.941 1.616 1.00 91.56 154 LEU A C 1
ATOM 1226 O O . LEU A 1 154 ? 1.953 3.954 1.855 1.00 91.56 154 LEU A O 1
ATOM 1230 N N . ASN A 1 155 ? 1.766 6.083 1.145 1.00 86.31 155 ASN A N 1
ATOM 1231 C CA . ASN A 1 155 ? 3.190 6.401 1.248 1.00 86.31 155 ASN A CA 1
ATOM 1232 C C . ASN A 1 155 ? 3.394 7.415 2.385 1.00 86.31 155 ASN A C 1
ATOM 1234 O O . ASN A 1 155 ? 2.482 8.174 2.724 1.00 86.31 155 ASN A O 1
ATOM 1238 N N . TYR A 1 156 ? 4.607 7.467 2.929 1.00 80.38 156 TYR A N 1
ATOM 1239 C CA . TYR A 1 156 ? 5.040 8.519 3.847 1.00 80.38 156 TYR A CA 1
ATOM 1240 C C . TYR A 1 156 ? 6.350 9.114 3.330 1.00 80.38 156 TYR A C 1
ATOM 1242 O O . TYR A 1 156 ? 7.255 8.377 2.944 1.00 80.38 156 TYR A O 1
ATOM 1250 N N . ASP A 1 157 ? 6.438 10.444 3.288 1.00 66.50 157 ASP A N 1
ATOM 1251 C CA . ASP A 1 157 ? 7.654 11.142 2.867 1.00 66.50 157 ASP A CA 1
ATOM 1252 C C . ASP A 1 157 ? 8.688 11.097 4.001 1.00 66.50 157 ASP A C 1
ATOM 1254 O O . ASP A 1 157 ? 8.457 11.664 5.073 1.00 66.50 157 ASP A O 1
ATOM 1258 N N . GLU A 1 158 ? 9.836 10.456 3.777 1.00 61.19 158 GLU A N 1
ATOM 1259 C CA . GLU A 1 158 ? 10.857 10.335 4.819 1.00 61.19 158 GLU A CA 1
ATOM 1260 C C . GLU A 1 158 ? 11.917 11.452 4.795 1.00 61.19 158 GLU A C 1
ATOM 1262 O O . GLU A 1 158 ? 12.255 12.026 3.757 1.00 61.19 158 GLU A O 1
ATOM 1267 N N . TRP A 1 159 ? 12.471 11.721 5.980 1.00 55.31 159 TRP A N 1
ATOM 1268 C CA . TRP A 1 159 ? 13.618 12.594 6.235 1.00 55.31 159 TRP A CA 1
ATOM 1269 C C . TRP A 1 159 ? 14.923 11.806 6.484 1.00 55.31 159 TRP A C 1
ATOM 1271 O O . TRP A 1 159 ? 15.911 12.394 6.928 1.00 55.31 159 TRP A O 1
ATOM 1281 N N . SER A 1 160 ? 14.953 10.494 6.212 1.00 50.50 160 SER A N 1
ATOM 1282 C CA . SER A 1 160 ? 16.111 9.616 6.434 1.00 50.50 160 SER A CA 1
ATOM 1283 C C . SER A 1 160 ? 16.581 8.912 5.146 1.00 50.50 160 SER A C 1
ATOM 1285 O O . SER A 1 160 ? 15.912 8.960 4.111 1.00 50.50 160 SER A O 1
ATOM 1287 N N . PRO A 1 161 ? 17.792 8.318 5.160 1.00 47.22 161 PRO A N 1
ATOM 1288 C CA . PRO A 1 161 ? 18.304 7.522 4.055 1.00 47.22 161 PRO A CA 1
ATOM 1289 C C . PRO A 1 161 ? 17.773 6.073 4.010 1.00 47.22 161 PRO A C 1
ATOM 1291 O O . PRO A 1 161 ? 18.086 5.373 3.048 1.00 47.22 161 PRO A O 1
ATOM 1294 N N . ASN A 1 162 ? 16.989 5.604 4.986 1.00 50.03 162 ASN A N 1
ATOM 1295 C CA . ASN A 1 162 ? 16.520 4.212 5.093 1.00 50.03 162 ASN A CA 1
ATOM 1296 C C . ASN A 1 162 ? 14.982 4.136 5.173 1.00 50.03 162 ASN A C 1
ATOM 1298 O O . ASN A 1 162 ? 14.436 3.759 6.203 1.00 50.03 162 ASN A O 1
ATOM 1302 N N . ALA A 1 163 ? 14.313 4.493 4.073 1.00 49.16 163 ALA A N 1
ATOM 1303 C CA . ALA A 1 163 ? 12.887 4.820 4.041 1.00 49.16 163 ALA A CA 1
ATOM 1304 C C . ALA A 1 163 ? 11.918 3.822 4.710 1.00 49.16 163 ALA A C 1
ATOM 1306 O O . ALA A 1 163 ? 11.729 2.703 4.240 1.00 49.16 163 ALA A O 1
ATOM 1307 N N . LEU A 1 164 ? 11.205 4.299 5.730 1.00 55.94 164 LEU A N 1
ATOM 1308 C CA . LEU A 1 164 ? 9.963 3.730 6.244 1.00 55.94 164 LEU A CA 1
ATOM 1309 C C . LEU A 1 164 ? 8.784 3.903 5.251 1.00 55.94 164 LEU A C 1
ATOM 1311 O O . LEU A 1 164 ? 8.869 4.591 4.236 1.00 55.94 164 LEU A O 1
ATOM 1315 N N . TYR A 1 165 ? 7.602 3.377 5.575 1.00 67.94 165 TYR A N 1
ATOM 1316 C CA . TYR A 1 165 ? 7.089 2.182 4.894 1.00 67.94 165 TYR A CA 1
ATOM 1317 C C . TYR A 1 165 ? 5.924 2.578 3.964 1.00 67.94 165 TYR A C 1
ATOM 1319 O O . TYR A 1 165 ? 4.992 3.241 4.420 1.00 67.94 165 TYR A O 1
ATOM 1327 N N . SER A 1 166 ? 5.913 2.138 2.698 1.00 81.19 166 SER A N 1
ATOM 1328 C CA . SER A 1 166 ? 4.720 2.214 1.832 1.00 81.19 166 SER A CA 1
ATOM 1329 C C . SER A 1 166 ? 3.830 0.977 1.971 1.00 81.19 166 SER A C 1
ATOM 1331 O O . SER A 1 166 ? 4.269 -0.157 1.782 1.00 81.19 166 SER A O 1
ATOM 1333 N N . PHE A 1 167 ? 2.549 1.173 2.262 1.00 90.31 167 PHE A N 1
ATOM 1334 C CA . PHE A 1 167 ? 1.621 0.074 2.529 1.00 90.31 167 PHE A CA 1
ATOM 1335 C C . PHE A 1 167 ? 0.566 -0.059 1.442 1.00 90.31 167 PHE A C 1
ATOM 1337 O O . PHE A 1 167 ? 0.020 0.943 0.978 1.00 90.31 167 PHE A O 1
ATOM 1344 N N . VAL A 1 168 ? 0.224 -1.299 1.089 1.00 94.12 168 VAL A N 1
ATOM 1345 C CA . VAL A 1 168 ? -0.916 -1.607 0.223 1.00 94.12 168 VAL A CA 1
ATOM 1346 C C . VAL A 1 168 ? -2.132 -1.947 1.080 1.00 94.12 168 VAL A C 1
ATOM 1348 O O . VAL A 1 168 ? -2.090 -2.850 1.911 1.00 94.12 168 VAL A O 1
ATOM 1351 N N . ILE A 1 169 ? -3.224 -1.216 0.873 1.00 96.12 169 ILE A N 1
ATOM 1352 C CA . ILE A 1 169 ? -4.519 -1.444 1.518 1.00 96.12 169 ILE A CA 1
ATOM 1353 C C . ILE A 1 169 ? -5.421 -2.175 0.532 1.00 96.12 169 ILE A C 1
ATOM 1355 O O . ILE A 1 169 ? -5.502 -1.791 -0.635 1.00 96.12 169 ILE A O 1
ATOM 1359 N N . TYR A 1 170 ? -6.150 -3.183 0.994 1.00 95.50 170 TYR A N 1
ATOM 1360 C CA . TYR A 1 170 ? -7.128 -3.908 0.185 1.00 95.50 170 TYR A CA 1
ATOM 1361 C C . TYR A 1 170 ? -8.289 -4.411 1.039 1.00 95.50 170 TYR A C 1
ATOM 1363 O O . TYR A 1 170 ? -8.230 -4.437 2.268 1.00 95.50 170 TYR A O 1
ATOM 1371 N N . LYS A 1 171 ? -9.368 -4.832 0.384 1.00 90.94 171 LYS A N 1
ATOM 1372 C CA . LYS A 1 171 ? -10.521 -5.431 1.058 1.00 90.94 171 LYS A CA 1
ATOM 1373 C C . LYS A 1 171 ? -10.307 -6.928 1.309 1.00 90.94 171 LYS A C 1
ATOM 1375 O O . LYS A 1 171 ? -10.051 -7.682 0.373 1.00 90.94 171 LYS A O 1
ATOM 1380 N N . LYS A 1 172 ? -10.476 -7.368 2.560 1.00 88.75 172 LYS A N 1
ATOM 1381 C CA . LYS A 1 172 ? -10.384 -8.769 3.001 1.00 88.75 172 LYS A CA 1
ATOM 1382 C C . LYS A 1 172 ? -11.693 -9.171 3.687 1.00 88.75 172 LYS A C 1
ATOM 1384 O O . LYS A 1 172 ? -11.890 -8.976 4.886 1.00 88.75 172 LYS A O 1
ATOM 1389 N N . GLY A 1 173 ? -12.627 -9.696 2.895 1.00 85.19 173 GLY A N 1
ATOM 1390 C CA . GLY A 1 173 ? -14.000 -9.945 3.340 1.00 85.19 173 GLY A CA 1
ATOM 1391 C C . GLY A 1 173 ? -14.761 -8.636 3.582 1.00 85.19 173 GLY A C 1
ATOM 1392 O O . GLY A 1 173 ? -14.921 -7.833 2.664 1.00 85.19 173 GLY A O 1
ATOM 1393 N N . GLU A 1 174 ? -15.245 -8.424 4.807 1.00 84.50 174 GLU A N 1
ATOM 1394 C CA . GLU A 1 174 ? -15.944 -7.189 5.207 1.00 84.50 174 GLU A CA 1
ATOM 1395 C C . GLU A 1 174 ? -15.005 -6.105 5.756 1.00 84.50 174 GLU A C 1
ATOM 1397 O O . GLU A 1 174 ? -15.400 -4.944 5.820 1.00 84.50 174 GLU A O 1
ATOM 1402 N N . LYS A 1 175 ? -13.766 -6.462 6.118 1.00 87.81 175 LYS A N 1
ATOM 1403 C CA . LYS A 1 175 ? -12.763 -5.535 6.653 1.00 87.81 175 LYS A CA 1
ATOM 1404 C C . LYS A 1 175 ? -11.791 -5.061 5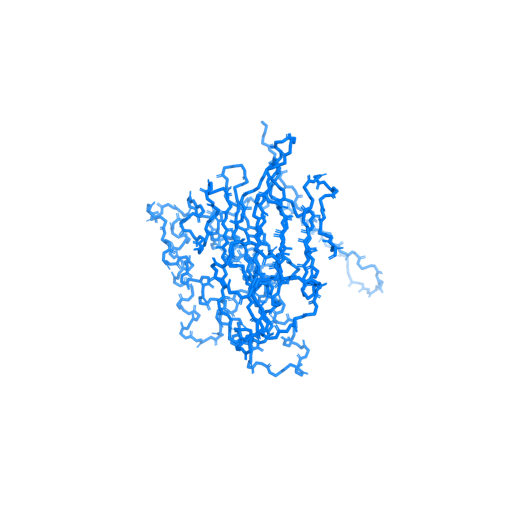.575 1.00 87.81 175 LYS A C 1
ATOM 1406 O O . LYS A 1 175 ? -11.637 -5.697 4.529 1.00 87.81 175 LYS A O 1
ATOM 1411 N N . LEU A 1 176 ? -11.090 -3.971 5.864 1.00 94.38 176 LEU A N 1
ATOM 1412 C CA . LEU A 1 176 ? -9.850 -3.634 5.172 1.00 94.38 176 LEU A CA 1
ATOM 1413 C C . LEU A 1 176 ? -8.678 -4.362 5.837 1.00 94.38 176 LEU A C 1
ATOM 1415 O O . LEU A 1 176 ? -8.689 -4.604 7.042 1.00 94.38 176 LEU A O 1
ATOM 1419 N N . ALA A 1 177 ? -7.683 -4.705 5.034 1.00 93.88 177 ALA A N 1
ATOM 1420 C CA . ALA A 1 177 ? -6.410 -5.265 5.454 1.00 93.88 177 ALA A CA 1
ATOM 1421 C C . ALA A 1 177 ? -5.272 -4.451 4.833 1.00 93.88 177 ALA A C 1
ATOM 1423 O O . ALA A 1 177 ? -5.473 -3.725 3.853 1.00 93.88 177 ALA A O 1
ATOM 1424 N N . VAL A 1 178 ? -4.084 -4.583 5.411 1.00 93.56 178 VAL A N 1
ATOM 1425 C CA . VAL A 1 178 ? -2.874 -3.894 4.976 1.00 93.56 178 VAL A CA 1
ATOM 1426 C C . VAL A 1 178 ? -1.720 -4.884 4.866 1.00 93.56 178 VAL A C 1
ATOM 1428 O O . VAL A 1 178 ? -1.673 -5.847 5.621 1.00 93.56 178 VAL A O 1
ATOM 1431 N N . GLU A 1 179 ? -0.813 -4.655 3.921 1.00 89.94 179 GLU A N 1
ATOM 1432 C CA . GLU A 1 179 ? 0.461 -5.373 3.788 1.00 89.94 179 GLU A CA 1
ATOM 1433 C C . GLU A 1 179 ? 1.579 -4.369 3.463 1.00 89.94 179 GLU A C 1
ATOM 1435 O O . GLU A 1 179 ? 1.334 -3.290 2.909 1.00 89.94 179 GLU A O 1
ATOM 1440 N N . MET A 1 180 ? 2.820 -4.730 3.782 1.00 87.00 180 MET A N 1
ATOM 1441 C CA . MET A 1 180 ? 4.013 -3.956 3.420 1.00 87.00 180 MET A CA 1
ATOM 1442 C C . MET A 1 180 ? 4.360 -4.151 1.935 1.00 87.00 180 MET A C 1
ATOM 1444 O O . MET A 1 180 ? 4.305 -5.267 1.413 1.00 87.00 180 MET A O 1
ATOM 1448 N N . VAL A 1 181 ? 4.726 -3.077 1.224 1.00 83.56 181 VAL A N 1
ATOM 1449 C CA . VAL A 1 181 ? 5.120 -3.162 -0.194 1.00 83.56 181 VAL A CA 1
ATOM 1450 C C . VAL A 1 181 ? 6.605 -3.514 -0.315 1.00 83.56 181 VAL A C 1
ATOM 1452 O O . VAL A 1 181 ? 7.465 -2.643 -0.405 1.00 83.56 181 VAL A O 1
ATOM 1455 N N . GLY A 1 182 ? 6.903 -4.813 -0.324 1.00 76.25 182 GLY A N 1
ATOM 1456 C CA . GLY A 1 182 ? 8.276 -5.327 -0.247 1.00 76.25 182 GLY A CA 1
ATOM 1457 C C . GLY A 1 182 ? 8.726 -5.551 1.199 1.00 76.25 182 GLY A C 1
ATOM 1458 O O . GLY A 1 182 ? 7.971 -5.304 2.135 1.00 76.25 182 GLY A O 1
ATOM 1459 N N . GLU A 1 183 ? 9.952 -6.044 1.390 1.00 70.50 183 GLU A N 1
ATOM 1460 C CA . GLU A 1 183 ? 10.404 -6.587 2.687 1.00 70.50 183 GLU A CA 1
ATOM 1461 C C . GLU A 1 183 ? 10.451 -5.554 3.822 1.00 70.50 183 GLU A C 1
ATOM 1463 O O . GLU A 1 183 ? 10.174 -5.892 4.968 1.00 70.50 183 GLU A O 1
ATOM 1468 N N . ARG A 1 184 ? 10.797 -4.302 3.498 1.00 66.69 184 ARG A N 1
ATOM 1469 C CA . ARG A 1 184 ? 10.927 -3.179 4.451 1.00 66.69 184 ARG A CA 1
ATOM 1470 C C . ARG A 1 184 ? 10.167 -1.926 4.006 1.00 66.69 184 ARG A C 1
ATOM 1472 O O . ARG A 1 184 ? 10.448 -0.825 4.450 1.00 66.69 184 ARG A O 1
ATOM 1479 N N . ALA A 1 185 ? 9.293 -2.096 3.016 1.00 67.75 185 ALA A N 1
ATOM 1480 C CA . ALA A 1 185 ? 8.531 -1.063 2.319 1.00 67.75 185 ALA A CA 1
ATOM 1481 C C . ALA A 1 185 ? 9.218 0.289 2.016 1.00 67.75 185 ALA A C 1
ATOM 1483 O O . ALA A 1 185 ? 8.546 1.306 1.835 1.00 67.75 185 ALA A O 1
ATOM 1484 N N . THR A 1 186 ? 10.534 0.259 1.801 1.00 68.69 186 THR A N 1
ATOM 1485 C CA . THR A 1 186 ? 11.415 1.361 1.367 1.00 68.69 186 THR A CA 1
ATOM 1486 C C . THR A 1 186 ? 11.106 1.922 -0.025 1.00 68.69 186 THR A C 1
ATOM 1488 O O . THR A 1 186 ? 11.803 2.806 -0.526 1.00 68.69 186 THR A O 1
ATOM 1491 N N . THR A 1 187 ? 10.077 1.402 -0.697 1.00 74.31 187 THR A N 1
ATOM 1492 C CA . THR A 1 187 ? 9.671 1.822 -2.036 1.00 74.31 187 THR A CA 1
ATOM 1493 C C . THR A 1 187 ? 8.486 2.778 -1.966 1.00 74.31 187 THR A C 1
ATOM 1495 O O . THR A 1 187 ? 7.373 2.334 -1.710 1.00 74.31 187 THR A O 1
ATOM 1498 N N . TYR A 1 188 ? 8.686 4.045 -2.326 1.00 80.50 188 TYR A N 1
ATOM 1499 C CA . TYR A 1 188 ? 7.586 4.957 -2.660 1.00 80.50 188 TYR A CA 1
ATOM 1500 C C . TYR A 1 188 ? 6.806 4.457 -3.889 1.00 80.50 188 TYR A C 1
ATOM 1502 O O . TYR A 1 188 ? 7.417 4.136 -4.907 1.00 80.50 188 TYR A O 1
ATOM 1510 N N . ILE A 1 189 ? 5.472 4.423 -3.845 1.00 86.00 189 ILE A N 1
ATOM 1511 C CA . ILE A 1 189 ? 4.620 3.978 -4.959 1.00 86.00 189 ILE A CA 1
ATOM 1512 C C . ILE A 1 189 ? 3.844 5.159 -5.561 1.00 86.00 189 ILE A C 1
ATOM 1514 O O . ILE A 1 189 ? 2.912 5.707 -4.970 1.00 86.00 189 ILE A O 1
ATOM 1518 N N . GLU A 1 190 ? 4.202 5.518 -6.798 1.00 84.94 190 GLU A N 1
ATOM 1519 C CA . GLU A 1 190 ? 3.583 6.622 -7.544 1.00 84.94 190 GLU A CA 1
ATOM 1520 C C . GLU A 1 190 ? 2.218 6.228 -8.144 1.00 84.94 190 GLU A C 1
ATOM 1522 O O . GLU A 1 190 ? 1.289 7.044 -8.137 1.00 84.94 190 GLU A O 1
ATOM 1527 N N . ASN A 1 191 ? 2.094 4.998 -8.668 1.00 88.75 191 ASN A N 1
ATOM 1528 C CA . ASN A 1 191 ? 0.943 4.537 -9.456 1.00 88.75 191 ASN A CA 1
ATOM 1529 C C . ASN A 1 191 ? 0.448 3.140 -9.037 1.00 88.75 191 ASN A C 1
ATOM 1531 O O . ASN A 1 191 ? 1.240 2.261 -8.696 1.00 88.75 191 ASN A O 1
ATOM 1535 N N . ILE A 1 192 ? -0.864 2.918 -9.173 1.00 94.56 192 ILE A N 1
ATOM 1536 C CA . ILE A 1 192 ? -1.523 1.611 -9.033 1.00 94.56 192 ILE A CA 1
ATOM 1537 C C . ILE A 1 192 ? -2.268 1.323 -10.340 1.00 94.56 192 ILE A C 1
ATOM 1539 O O . ILE A 1 192 ? -3.188 2.061 -10.698 1.00 94.56 192 ILE A O 1
ATOM 1543 N N . TYR A 1 193 ? -1.905 0.252 -11.046 1.00 94.94 193 TYR A N 1
ATOM 1544 C CA . TYR A 1 193 ? -2.587 -0.173 -12.272 1.00 94.94 193 TYR A CA 1
ATOM 1545 C C . TYR A 1 193 ? -3.406 -1.446 -12.017 1.00 94.94 193 TYR A C 1
ATOM 1547 O O . TYR A 1 193 ? -2.809 -2.504 -11.802 1.00 94.94 193 TYR A O 1
ATOM 1555 N N . PRO A 1 194 ? -4.750 -1.383 -12.067 1.00 96.31 194 PRO A N 1
ATOM 1556 C CA . PRO A 1 194 ? -5.590 -2.568 -12.189 1.00 96.31 194 PRO A CA 1
ATOM 1557 C C . PRO A 1 194 ? -5.356 -3.215 -13.554 1.00 96.31 194 PRO A C 1
ATOM 1559 O O . PRO A 1 194 ? -5.464 -2.552 -14.589 1.00 96.31 194 PRO A O 1
ATOM 1562 N N . LEU A 1 195 ? -5.030 -4.501 -13.555 1.00 96.88 195 LEU A N 1
ATOM 1563 C CA . LEU A 1 195 ? -4.780 -5.310 -14.743 1.00 96.88 195 LEU A CA 1
ATOM 1564 C C . LEU A 1 195 ? -5.640 -6.580 -14.683 1.00 96.88 195 LEU A C 1
ATOM 1566 O O . LEU A 1 195 ? -6.131 -6.988 -13.627 1.00 96.88 195 LEU A O 1
ATOM 1570 N N . THR A 1 196 ? -5.855 -7.218 -15.827 1.00 95.81 196 THR A N 1
ATOM 1571 C CA . THR A 1 196 ? -6.603 -8.477 -15.921 1.00 95.81 196 THR A CA 1
ATOM 1572 C C . THR A 1 196 ? -6.005 -9.313 -17.041 1.00 95.81 196 THR A C 1
ATOM 1574 O O . THR A 1 196 ? -5.663 -8.764 -18.089 1.00 95.81 196 THR A O 1
ATOM 1577 N N . ASP A 1 197 ? -5.838 -10.612 -16.810 1.00 95.00 197 ASP A N 1
ATOM 1578 C CA . ASP A 1 197 ? -5.325 -11.542 -17.819 1.00 95.00 197 ASP A CA 1
ATOM 1579 C C . ASP A 1 197 ? -6.446 -12.169 -18.669 1.00 95.00 197 ASP A C 1
ATOM 1581 O O . ASP A 1 197 ? -7.636 -11.929 -18.454 1.00 95.00 197 ASP A O 1
ATOM 1585 N N . GLU A 1 198 ? -6.075 -13.002 -19.643 1.00 93.06 198 GLU A N 1
ATOM 1586 C CA . GLU A 1 198 ? -7.039 -13.691 -20.517 1.00 93.06 198 GLU A CA 1
ATOM 1587 C C . GLU A 1 198 ? -7.941 -14.692 -19.767 1.00 93.06 198 GLU A C 1
ATOM 1589 O O . GLU A 1 198 ? -9.024 -15.027 -20.248 1.00 93.06 198 GLU A O 1
ATOM 1594 N N . ALA A 1 199 ? -7.526 -15.151 -18.581 1.00 94.25 199 ALA A N 1
ATOM 1595 C CA . ALA A 1 199 ? -8.309 -16.027 -17.711 1.00 94.25 199 ALA A CA 1
ATOM 1596 C C . ALA A 1 199 ? -9.278 -15.255 -16.791 1.00 94.25 199 ALA A C 1
ATOM 1598 O O . ALA A 1 199 ? -10.059 -15.877 -16.069 1.00 94.25 199 ALA A O 1
ATOM 1599 N N . GLY A 1 200 ? -9.249 -13.917 -16.808 1.00 94.88 200 GLY A N 1
ATOM 1600 C CA . GLY A 1 200 ? -10.074 -13.060 -15.956 1.00 94.88 200 GLY A CA 1
ATOM 1601 C C . GLY A 1 200 ? -9.542 -12.876 -14.530 1.00 94.88 200 GLY A C 1
ATOM 1602 O O . GLY A 1 200 ? -10.262 -12.335 -13.690 1.00 94.88 200 GLY A O 1
ATOM 1603 N N . ARG A 1 201 ? -8.304 -13.298 -14.232 1.00 96.00 201 ARG A N 1
ATOM 1604 C CA . ARG A 1 201 ? -7.659 -13.052 -12.932 1.00 96.00 201 ARG A CA 1
ATOM 1605 C C . ARG A 1 201 ? -7.330 -11.569 -12.803 1.00 96.00 201 ARG A C 1
ATOM 1607 O O . ARG A 1 201 ? -6.779 -10.968 -13.725 1.00 96.00 201 ARG A O 1
ATOM 1614 N N . GLN A 1 202 ? -7.676 -10.982 -11.660 1.00 96.75 202 GLN A N 1
ATOM 1615 C CA . GLN A 1 202 ? -7.439 -9.567 -11.375 1.00 96.75 202 GLN A CA 1
ATOM 1616 C C . GLN A 1 202 ? -6.077 -9.365 -10.713 1.00 96.75 202 GLN A C 1
ATOM 1618 O O . GLN A 1 202 ? -5.721 -10.069 -9.767 1.00 96.75 202 GLN A O 1
ATOM 1623 N N . TYR A 1 203 ? -5.350 -8.356 -11.183 1.00 97.75 203 TYR A N 1
ATOM 1624 C CA . TYR A 1 203 ? -4.035 -7.985 -10.680 1.00 97.75 203 TYR A CA 1
ATOM 1625 C C . TYR A 1 203 ? -3.966 -6.495 -10.364 1.00 97.75 203 TYR A C 1
ATOM 1627 O O . TYR A 1 203 ? -4.615 -5.680 -11.020 1.00 97.75 203 TYR A O 1
ATOM 1635 N N . TYR A 1 204 ? -3.106 -6.137 -9.416 1.00 97.25 204 TYR A N 1
ATOM 1636 C CA . TYR A 1 204 ? -2.754 -4.760 -9.099 1.00 97.25 204 TYR A CA 1
ATOM 1637 C C . TYR A 1 204 ? -1.239 -4.616 -9.164 1.00 97.25 204 TYR A C 1
ATOM 1639 O O . TYR A 1 204 ? -0.499 -5.211 -8.380 1.00 97.25 204 TYR A O 1
ATOM 1647 N N . LEU A 1 205 ? -0.783 -3.839 -10.140 1.00 96.19 205 LEU A N 1
ATOM 1648 C CA . LEU A 1 205 ? 0.616 -3.488 -10.318 1.00 96.19 205 LEU A CA 1
ATOM 1649 C C . LEU A 1 205 ? 0.879 -2.166 -9.594 1.00 96.19 205 LEU A C 1
ATOM 1651 O O . LEU A 1 205 ? 0.436 -1.106 -10.043 1.00 96.19 205 LEU A O 1
ATOM 1655 N N . LEU A 1 206 ? 1.595 -2.245 -8.477 1.00 93.69 206 LEU A N 1
ATOM 1656 C CA . LEU A 1 206 ? 2.103 -1.101 -7.727 1.00 93.69 206 LEU A CA 1
ATOM 1657 C C . LEU A 1 206 ? 3.457 -0.710 -8.329 1.00 93.69 206 LEU A C 1
ATOM 1659 O O . LEU A 1 206 ? 4.342 -1.554 -8.475 1.00 93.69 206 LEU A O 1
ATOM 1663 N N . SER A 1 207 ? 3.587 0.549 -8.742 1.00 89.00 207 SER A N 1
ATOM 1664 C CA . SER A 1 207 ? 4.626 0.984 -9.677 1.00 89.00 207 SER A CA 1
ATOM 1665 C C . SER A 1 207 ? 5.282 2.296 -9.261 1.00 89.00 207 SER A C 1
ATOM 1667 O O . SER A 1 207 ? 4.600 3.290 -8.988 1.00 89.00 207 SER A O 1
ATOM 1669 N N . ASN A 1 208 ? 6.614 2.310 -9.311 1.00 82.31 208 ASN A N 1
ATOM 1670 C CA . ASN A 1 208 ? 7.447 3.496 -9.183 1.00 82.31 208 ASN A CA 1
ATOM 1671 C C . ASN A 1 208 ? 8.345 3.654 -10.420 1.00 82.31 208 ASN A C 1
ATOM 1673 O O . ASN A 1 208 ? 9.066 2.723 -10.783 1.00 82.31 208 ASN A O 1
ATOM 1677 N N . ASN A 1 209 ? 8.301 4.819 -11.076 1.00 73.06 209 ASN A N 1
ATOM 1678 C CA . ASN A 1 209 ? 9.055 5.104 -12.310 1.00 73.06 209 ASN A CA 1
ATOM 1679 C C . ASN A 1 209 ? 9.824 6.438 -12.206 1.00 73.06 209 ASN A C 1
ATOM 1681 O O . ASN A 1 209 ? 9.843 7.227 -13.157 1.00 73.06 209 ASN A O 1
ATOM 1685 N N . LEU A 1 210 ? 10.412 6.724 -11.039 1.00 63.53 210 LEU A N 1
ATOM 1686 C CA . LEU A 1 210 ? 11.097 7.993 -10.776 1.00 63.53 210 LEU A CA 1
ATOM 1687 C C . LEU A 1 210 ? 12.322 8.173 -11.676 1.00 63.53 210 LEU A C 1
ATOM 1689 O O . LEU A 1 210 ? 13.024 7.224 -12.049 1.00 63.53 210 LEU A O 1
ATOM 1693 N N . LYS A 1 211 ? 12.643 9.432 -11.989 1.00 61.59 211 LYS A N 1
ATOM 1694 C CA . LYS A 1 211 ? 13.939 9.735 -12.594 1.00 61.59 211 LYS A CA 1
ATOM 1695 C C . LYS A 1 211 ? 15.050 9.667 -11.560 1.00 61.59 211 LYS A C 1
ATOM 1697 O O . LYS A 1 211 ? 14.937 10.180 -10.451 1.00 61.59 211 LYS A O 1
ATOM 1702 N N . ARG A 1 212 ? 16.217 9.238 -12.025 1.00 56.56 212 ARG A N 1
ATOM 1703 C CA . ARG A 1 212 ? 17.487 9.293 -11.290 1.00 56.56 212 ARG A CA 1
ATOM 1704 C C . ARG A 1 212 ? 17.907 10.703 -10.844 1.00 56.56 212 ARG A C 1
ATOM 1706 O O . ARG A 1 212 ? 18.690 10.839 -9.912 1.00 56.56 212 ARG A O 1
ATOM 1713 N N . GLU A 1 213 ? 17.402 11.758 -11.488 1.00 54.69 213 GLU A N 1
ATOM 1714 C CA . GLU A 1 213 ? 17.603 13.148 -11.042 1.00 54.69 213 GLU A CA 1
ATOM 1715 C C . GLU A 1 213 ? 16.608 13.588 -9.958 1.00 54.69 213 GLU A C 1
ATOM 1717 O O . GLU A 1 213 ? 16.997 14.315 -9.047 1.00 54.69 213 GLU A O 1
ATOM 1722 N N . GLU A 1 214 ? 15.358 13.117 -10.013 1.00 55.28 214 GLU A N 1
ATOM 1723 C CA . GLU A 1 214 ? 14.351 13.318 -8.955 1.00 55.28 214 GLU A CA 1
ATOM 1724 C C . GLU A 1 214 ? 14.770 12.568 -7.675 1.00 55.28 214 GLU A C 1
ATOM 1726 O O . GLU A 1 214 ? 14.585 13.061 -6.565 1.00 55.28 214 GLU A O 1
ATOM 1731 N N . TYR A 1 215 ? 15.464 11.441 -7.858 1.00 53.66 215 TYR A N 1
ATOM 1732 C CA . TYR A 1 215 ? 16.102 10.633 -6.826 1.00 53.66 215 TYR A CA 1
ATOM 1733 C C . TYR A 1 215 ? 17.293 11.299 -6.108 1.00 53.66 215 TYR A C 1
ATOM 1735 O O . TYR A 1 215 ? 17.534 10.976 -4.957 1.00 53.66 215 TYR A O 1
ATOM 1743 N N . LYS A 1 216 ? 18.017 12.284 -6.673 1.00 51.78 216 LYS A N 1
ATOM 1744 C CA . LYS A 1 216 ? 19.206 12.889 -6.001 1.00 51.78 216 LYS A CA 1
ATOM 1745 C C . LYS A 1 216 ? 18.911 13.624 -4.672 1.00 51.78 216 LYS A C 1
ATOM 1747 O O . LYS A 1 216 ? 19.824 14.206 -4.089 1.00 51.78 216 LYS A O 1
ATOM 1752 N N . ARG A 1 217 ? 17.654 13.639 -4.219 1.00 49.81 217 ARG A N 1
ATOM 1753 C CA . ARG A 1 217 ? 17.185 14.190 -2.938 1.00 49.81 217 ARG A CA 1
ATOM 1754 C C . ARG A 1 217 ? 16.737 13.137 -1.916 1.00 49.81 217 ARG A C 1
ATOM 1756 O O . ARG A 1 217 ? 16.510 13.518 -0.776 1.00 49.81 217 ARG A O 1
ATOM 1763 N N . TYR A 1 218 ? 16.600 11.873 -2.311 1.00 50.03 218 TYR A N 1
ATOM 1764 C CA . TYR A 1 218 ? 16.007 10.793 -1.513 1.00 50.03 218 TYR A CA 1
ATOM 1765 C C . TYR A 1 218 ? 16.771 9.477 -1.751 1.00 50.03 218 TYR A C 1
ATOM 1767 O O . TYR A 1 218 ? 17.645 9.423 -2.611 1.00 50.03 218 TYR A O 1
ATOM 1775 N N . THR A 1 219 ? 16.464 8.414 -1.008 1.00 56.12 219 THR A N 1
ATOM 1776 C CA . THR A 1 219 ? 17.171 7.113 -1.085 1.00 56.12 219 THR A CA 1
ATOM 1777 C C . THR A 1 219 ? 16.270 5.930 -1.477 1.00 56.12 219 THR A C 1
ATOM 1779 O O . THR A 1 219 ? 16.647 4.775 -1.314 1.00 56.12 219 THR A O 1
ATOM 1782 N N . TYR A 1 220 ? 15.109 6.212 -2.075 1.00 56.72 220 TYR A N 1
ATOM 1783 C CA . TYR A 1 220 ? 14.222 5.216 -2.692 1.00 56.72 220 TYR A CA 1
ATOM 1784 C C . TYR A 1 220 ? 14.832 4.530 -3.924 1.00 56.72 220 TYR A C 1
ATOM 1786 O O . TYR A 1 220 ? 15.366 5.204 -4.803 1.00 56.72 220 TYR A O 1
ATOM 1794 N N . ASP A 1 221 ? 14.625 3.227 -4.101 1.00 62.53 221 ASP A N 1
ATOM 1795 C CA . ASP A 1 221 ? 14.946 2.569 -5.372 1.00 62.53 221 ASP A CA 1
ATOM 1796 C C . ASP A 1 221 ? 14.269 3.285 -6.570 1.00 62.53 221 ASP A C 1
ATOM 1798 O O . ASP A 1 221 ? 13.050 3.506 -6.564 1.00 62.53 221 ASP A O 1
ATOM 1802 N N . PRO A 1 222 ? 15.028 3.667 -7.623 1.00 65.56 222 PRO A N 1
ATOM 1803 C CA . PRO A 1 222 ? 14.532 4.548 -8.688 1.00 65.56 222 PRO A CA 1
ATOM 1804 C C . PRO A 1 222 ? 13.502 3.870 -9.602 1.00 65.56 222 PRO A C 1
ATOM 1806 O O . PRO A 1 222 ? 12.781 4.544 -10.340 1.00 65.56 222 PRO A O 1
ATOM 1809 N N . PHE A 1 223 ? 13.441 2.540 -9.562 1.00 79.88 223 PHE A N 1
ATOM 1810 C CA . PHE A 1 223 ? 12.526 1.721 -10.336 1.00 79.88 223 PHE A CA 1
ATOM 1811 C C . PHE A 1 223 ? 12.112 0.503 -9.513 1.00 79.88 223 PHE A C 1
ATOM 1813 O O . PHE A 1 223 ? 12.943 -0.348 -9.196 1.00 79.88 223 PHE A O 1
ATOM 1820 N N . CYS A 1 224 ? 10.820 0.415 -9.201 1.00 84.44 224 CYS A N 1
ATOM 1821 C CA . CYS A 1 224 ? 10.243 -0.703 -8.464 1.00 84.44 224 CYS A CA 1
ATOM 1822 C C . CYS A 1 224 ? 8.866 -1.044 -9.008 1.00 84.44 224 CYS A C 1
ATOM 1824 O O . CYS A 1 224 ? 8.025 -0.162 -9.191 1.00 84.44 224 CYS A O 1
ATOM 1826 N N . GLN A 1 225 ? 8.621 -2.329 -9.229 1.00 90.75 225 GLN A N 1
ATOM 1827 C CA . GLN A 1 225 ? 7.339 -2.841 -9.695 1.00 90.75 225 GLN A CA 1
ATOM 1828 C C . GLN A 1 225 ? 6.959 -4.047 -8.838 1.00 90.75 225 GLN A C 1
ATOM 1830 O O . GLN A 1 225 ? 7.727 -5.004 -8.765 1.00 90.75 225 GLN A O 1
ATOM 1835 N N . TYR A 1 226 ? 5.776 -4.026 -8.230 1.00 93.94 226 TYR A N 1
ATOM 1836 C CA . TYR A 1 226 ? 5.227 -5.129 -7.441 1.00 93.94 226 TYR A CA 1
ATOM 1837 C C . TYR A 1 226 ? 3.884 -5.544 -8.035 1.00 93.94 226 TYR A C 1
ATOM 1839 O O . TYR A 1 226 ? 2.957 -4.736 -8.107 1.00 93.94 226 TYR A O 1
ATOM 1847 N N . LEU A 1 227 ? 3.773 -6.797 -8.475 1.00 96.44 227 LEU A N 1
ATOM 1848 C CA . LEU A 1 227 ? 2.529 -7.351 -8.997 1.00 96.44 227 LEU A CA 1
ATOM 1849 C C . LEU A 1 227 ? 1.837 -8.193 -7.928 1.00 96.44 227 LEU A C 1
ATOM 1851 O O . LEU A 1 227 ? 2.309 -9.280 -7.587 1.00 96.44 227 LEU A O 1
ATOM 1855 N N . PHE A 1 228 ? 0.678 -7.731 -7.477 1.00 96.12 228 PHE A N 1
ATOM 1856 C CA . PHE A 1 228 ? -0.221 -8.496 -6.623 1.00 96.12 228 PHE A CA 1
ATOM 1857 C C . PHE A 1 228 ? -1.354 -9.102 -7.453 1.00 96.12 228 PHE A C 1
ATOM 1859 O O . PHE A 1 228 ? -1.895 -8.447 -8.342 1.00 96.12 228 PHE A O 1
ATOM 1866 N N . GLU A 1 229 ? -1.739 -10.337 -7.153 1.00 95.75 229 GLU A N 1
ATOM 1867 C CA . GLU A 1 229 ? -2.971 -10.963 -7.638 1.00 95.75 229 GLU A CA 1
ATOM 1868 C C . GLU A 1 229 ? -4.047 -10.892 -6.557 1.00 95.75 229 GLU A C 1
ATOM 1870 O O . GLU A 1 229 ? -3.754 -11.063 -5.373 1.00 95.75 229 GLU A O 1
ATOM 1875 N N . LYS A 1 230 ? -5.297 -10.668 -6.963 1.00 94.06 230 LYS A N 1
ATOM 1876 C CA . LYS A 1 230 ? -6.453 -10.711 -6.069 1.00 94.06 230 LYS A CA 1
ATOM 1877 C C . LYS A 1 230 ? -6.973 -12.141 -5.935 1.00 94.06 230 LYS A C 1
ATOM 1879 O O . LYS A 1 230 ? -7.334 -12.763 -6.932 1.00 94.06 230 LYS A O 1
ATOM 1884 N N . SER A 1 231 ? -7.071 -12.630 -4.705 1.00 89.44 231 SER A N 1
ATOM 1885 C CA . SER A 1 231 ? -7.650 -13.928 -4.350 1.00 89.44 231 SER A CA 1
ATOM 1886 C C . SER A 1 231 ? -8.776 -13.766 -3.319 1.00 89.44 231 SER A C 1
ATOM 1888 O O . SER A 1 231 ? -9.031 -12.668 -2.822 1.00 89.44 231 SER A O 1
ATOM 1890 N N . GLU A 1 232 ? -9.453 -14.863 -2.965 1.00 83.38 232 GLU A N 1
ATOM 1891 C CA . GLU A 1 232 ? -10.423 -14.869 -1.855 1.00 83.38 232 GLU A CA 1
ATOM 1892 C C . GLU A 1 232 ? -9.769 -14.577 -0.489 1.00 83.38 232 GLU A C 1
ATOM 1894 O O . GLU A 1 232 ? -10.437 -14.105 0.430 1.00 83.38 232 GLU A O 1
ATOM 1899 N N . GLU A 1 233 ? -8.464 -14.832 -0.351 1.00 83.00 233 GLU A N 1
ATOM 1900 C CA . GLU A 1 233 ? -7.709 -14.649 0.897 1.00 83.00 233 GLU A CA 1
ATOM 1901 C C . GLU A 1 233 ? -7.112 -13.236 1.041 1.00 83.00 233 GLU A C 1
ATOM 1903 O O . GLU A 1 233 ? -6.697 -12.850 2.141 1.00 83.00 233 GLU A O 1
ATOM 1908 N N . GLY A 1 234 ? -7.094 -12.447 -0.040 1.00 88.88 234 GLY A N 1
ATOM 1909 C CA . GLY A 1 234 ? -6.557 -11.086 -0.076 1.00 88.88 234 GLY A CA 1
ATOM 1910 C C . GLY A 1 234 ? -5.743 -10.789 -1.335 1.00 88.88 234 GLY A C 1
ATOM 1911 O O . GLY A 1 234 ? -5.987 -11.351 -2.402 1.00 88.88 234 GLY A O 1
ATOM 1912 N N . LEU A 1 235 ? -4.760 -9.896 -1.210 1.00 92.69 235 LEU A N 1
ATOM 1913 C CA . LEU A 1 235 ? -3.729 -9.703 -2.229 1.00 92.69 235 LEU A CA 1
ATOM 1914 C C . LEU A 1 235 ? -2.555 -10.656 -1.990 1.00 92.69 235 LEU A C 1
ATOM 1916 O O . LEU A 1 235 ? -2.035 -10.735 -0.882 1.00 92.69 235 LEU A O 1
ATOM 1920 N N . GLN A 1 236 ? -2.094 -11.329 -3.043 1.00 92.56 236 GLN A N 1
ATOM 1921 C CA . GLN A 1 236 ? -0.907 -12.183 -3.010 1.00 92.56 236 GLN A CA 1
ATOM 1922 C C . GLN A 1 236 ? 0.156 -11.641 -3.969 1.00 92.56 236 GLN A C 1
ATOM 1924 O O . GLN A 1 236 ? -0.097 -11.515 -5.167 1.00 92.56 236 GLN A O 1
ATOM 1929 N N . LEU A 1 237 ? 1.359 -11.344 -3.467 1.00 93.75 237 LEU A N 1
ATOM 1930 C CA . LEU A 1 237 ? 2.489 -10.952 -4.313 1.00 93.75 237 LEU A CA 1
ATOM 1931 C C . LEU A 1 237 ? 2.862 -12.115 -5.250 1.00 93.75 237 LEU A C 1
ATOM 1933 O O . LEU A 1 237 ? 3.118 -13.228 -4.791 1.00 93.75 237 LEU A O 1
ATOM 1937 N N . ARG A 1 238 ? 2.888 -11.862 -6.563 1.00 95.12 238 ARG A N 1
ATOM 1938 C CA . ARG A 1 238 ? 3.272 -12.844 -7.594 1.00 95.12 238 ARG A CA 1
ATOM 1939 C C . ARG A 1 238 ? 4.715 -12.675 -8.036 1.00 95.12 238 ARG A C 1
ATOM 1941 O O . ARG A 1 238 ? 5.474 -13.636 -8.053 1.00 95.12 238 ARG A O 1
ATOM 1948 N N . CYS A 1 239 ? 5.101 -11.448 -8.361 1.00 94.94 239 CYS A N 1
ATOM 1949 C CA . CYS A 1 239 ? 6.466 -11.109 -8.732 1.00 94.94 239 CYS A CA 1
ATOM 1950 C C . CYS A 1 239 ? 6.756 -9.643 -8.418 1.00 94.94 239 CYS A C 1
ATOM 1952 O O . CYS A 1 239 ? 5.853 -8.804 -8.423 1.00 94.94 239 CYS A O 1
ATOM 1954 N N . HIS A 1 240 ? 8.029 -9.326 -8.209 1.00 93.25 240 HIS A N 1
ATOM 1955 C CA . HIS A 1 240 ? 8.511 -7.955 -8.125 1.00 93.25 240 HIS A CA 1
ATOM 1956 C C . HIS A 1 240 ? 9.804 -7.790 -8.930 1.00 93.25 240 HIS A C 1
ATOM 1958 O O . HIS A 1 240 ? 10.457 -8.773 -9.286 1.00 93.25 240 HIS A O 1
ATOM 1964 N N . ILE A 1 241 ? 10.168 -6.545 -9.218 1.00 88.31 241 ILE A N 1
ATOM 1965 C CA . ILE A 1 241 ? 11.500 -6.165 -9.686 1.00 88.31 241 ILE A CA 1
ATOM 1966 C C . ILE A 1 241 ? 11.880 -4.829 -9.047 1.00 88.31 241 ILE A C 1
ATOM 1968 O O . ILE A 1 241 ? 11.054 -3.920 -8.975 1.00 88.31 241 ILE A O 1
ATOM 1972 N N . ILE A 1 242 ? 13.115 -4.749 -8.554 1.00 83.75 242 ILE A N 1
ATOM 1973 C CA . ILE A 1 242 ? 13.680 -3.627 -7.795 1.00 83.75 242 ILE A CA 1
ATOM 1974 C C . ILE A 1 242 ? 15.022 -3.259 -8.440 1.00 83.75 242 ILE A C 1
ATOM 1976 O O . ILE A 1 242 ? 15.763 -4.144 -8.879 1.00 83.75 242 ILE A O 1
ATOM 1980 N N . GLY A 1 243 ? 15.333 -1.966 -8.501 1.00 75.56 243 GLY A N 1
ATOM 1981 C CA . GLY A 1 243 ? 16.578 -1.448 -9.071 1.00 75.56 243 GLY A CA 1
ATOM 1982 C C . GLY A 1 243 ? 16.548 -1.327 -10.598 1.00 75.56 243 GLY A C 1
ATOM 1983 O O . GLY A 1 243 ? 15.492 -1.333 -11.222 1.00 75.56 243 GLY A O 1
ATOM 1984 N N . GLU A 1 244 ? 17.718 -1.167 -11.223 1.00 67.38 244 GLU A N 1
ATOM 1985 C CA . GLU A 1 244 ? 17.850 -0.841 -12.653 1.00 67.38 244 GLU A CA 1
ATOM 1986 C C . GLU A 1 244 ? 17.946 -2.109 -13.558 1.00 67.38 244 GLU A C 1
ATOM 1988 O O . GLU A 1 244 ? 19.049 -2.632 -13.742 1.00 67.38 244 GLU A O 1
ATOM 1993 N N . PRO A 1 245 ? 16.866 -2.610 -14.211 1.00 57.94 245 PRO A N 1
ATOM 1994 C CA . PRO A 1 245 ? 16.963 -3.713 -15.192 1.00 57.94 245 PRO A CA 1
ATOM 1995 C C . PRO A 1 245 ? 17.689 -3.325 -16.497 1.00 57.94 245 PRO A C 1
ATOM 1997 O O . PRO A 1 245 ? 18.029 -4.176 -17.327 1.00 57.94 245 PRO A O 1
ATOM 2000 N N . PHE A 1 246 ? 17.923 -2.030 -16.692 1.00 66.06 246 PHE A N 1
ATOM 2001 C CA . PHE A 1 246 ? 18.603 -1.428 -17.830 1.00 66.06 246 PHE A CA 1
ATOM 2002 C C . PHE A 1 246 ? 19.429 -0.231 -17.363 1.00 66.06 246 PHE A C 1
ATOM 2004 O O . PHE A 1 246 ? 19.056 0.451 -16.416 1.00 66.06 246 PHE A O 1
ATOM 2011 N N . SER A 1 247 ? 20.542 0.039 -18.050 1.00 60.00 247 SER A N 1
ATOM 2012 C CA . SER A 1 247 ? 21.449 1.137 -17.702 1.00 60.00 247 SER A CA 1
ATOM 2013 C C . SER A 1 247 ? 20.729 2.486 -17.781 1.00 60.00 247 SER A C 1
ATOM 2015 O O . SER A 1 247 ? 20.450 2.979 -18.880 1.00 60.00 247 SER A O 1
ATOM 2017 N N . TYR A 1 248 ? 20.463 3.110 -16.629 1.00 57.56 248 TYR A N 1
ATOM 2018 C CA . TYR A 1 248 ? 19.962 4.478 -16.611 1.00 57.56 248 TYR A CA 1
ATOM 2019 C C . TYR A 1 248 ? 21.024 5.425 -17.179 1.00 57.56 248 TYR A C 1
ATOM 2021 O O . TYR A 1 248 ? 22.120 5.572 -16.636 1.00 57.56 248 TYR A O 1
ATOM 2029 N N . SER A 1 249 ? 20.659 6.160 -18.229 1.00 57.25 249 SER A N 1
ATOM 2030 C CA . SER A 1 249 ? 21.245 7.481 -18.457 1.00 57.25 249 SER A CA 1
ATOM 2031 C C . SER A 1 249 ? 20.330 8.523 -17.827 1.00 57.25 249 SER A C 1
ATOM 2033 O O . SER A 1 249 ? 19.120 8.461 -18.054 1.00 57.25 249 SER A O 1
ATOM 2035 N N . ASP A 1 250 ? 20.907 9.514 -17.155 1.00 54.38 250 ASP A N 1
ATOM 2036 C CA . ASP A 1 250 ? 20.214 10.511 -16.323 1.00 54.38 250 ASP A CA 1
ATOM 2037 C C . ASP A 1 250 ? 19.059 11.285 -17.016 1.00 54.38 250 ASP A C 1
ATOM 2039 O O . ASP A 1 250 ? 18.225 11.875 -16.337 1.00 54.38 250 ASP A O 1
ATOM 2043 N N . TYR A 1 251 ? 18.957 11.239 -18.352 1.00 51.72 251 TYR A N 1
ATOM 2044 C CA . TYR A 1 251 ? 18.004 12.004 -19.172 1.00 51.72 251 TYR A CA 1
ATOM 2045 C C . TYR A 1 251 ? 16.838 11.210 -19.795 1.00 51.72 251 TYR A C 1
ATOM 2047 O O . TYR A 1 251 ? 16.149 11.744 -20.665 1.00 51.72 251 TYR A O 1
ATOM 2055 N N . GLN A 1 252 ? 16.618 9.942 -19.428 1.00 65.38 252 GLN A N 1
ATOM 2056 C CA . GLN A 1 252 ? 15.570 9.105 -20.042 1.00 65.38 252 GLN A CA 1
ATOM 2057 C C . GLN A 1 252 ? 14.326 8.965 -19.156 1.00 65.38 252 GLN A C 1
ATOM 2059 O O . GLN A 1 252 ? 14.429 8.776 -17.947 1.00 65.38 252 GLN A O 1
ATOM 2064 N N . TYR A 1 253 ? 13.144 9.019 -19.776 1.00 73.62 253 TYR A N 1
ATOM 2065 C CA . TYR A 1 253 ? 11.875 8.684 -19.129 1.00 73.62 253 TYR A CA 1
ATOM 2066 C C . TYR A 1 253 ? 11.599 7.195 -19.315 1.00 73.62 253 TYR A C 1
ATOM 2068 O O . TYR A 1 253 ? 11.750 6.688 -20.424 1.00 73.62 253 TYR A O 1
ATOM 2076 N N . ILE A 1 254 ? 11.145 6.508 -18.271 1.00 79.44 254 ILE A N 1
ATOM 2077 C CA . ILE A 1 254 ? 10.615 5.146 -18.379 1.00 79.44 254 ILE A CA 1
ATOM 2078 C C . ILE A 1 254 ? 9.094 5.246 -18.273 1.00 79.44 254 ILE A C 1
ATOM 2080 O O . ILE A 1 254 ? 8.576 5.865 -17.345 1.00 79.44 254 ILE A O 1
ATOM 2084 N N . ILE A 1 255 ? 8.375 4.704 -19.257 1.00 83.06 255 ILE A N 1
ATOM 2085 C CA . ILE A 1 255 ? 6.912 4.810 -19.341 1.00 83.06 255 ILE A CA 1
ATOM 2086 C C . ILE A 1 255 ? 6.308 3.411 -19.453 1.00 83.06 255 ILE A C 1
ATOM 2088 O O . ILE A 1 255 ? 6.593 2.695 -20.413 1.00 83.06 255 ILE A O 1
ATOM 2092 N N . PHE A 1 256 ? 5.443 3.054 -18.500 1.00 87.75 256 PHE A N 1
ATOM 2093 C CA . PHE A 1 256 ? 4.648 1.827 -18.542 1.00 87.75 256 PHE A CA 1
ATOM 2094 C C . PHE A 1 256 ? 3.456 1.959 -19.498 1.00 87.75 256 PHE A C 1
ATOM 2096 O O . PHE A 1 256 ? 2.631 2.864 -19.355 1.00 87.75 256 PHE A O 1
ATOM 2103 N N . ASN A 1 257 ? 3.331 1.029 -20.445 1.00 88.44 257 ASN A N 1
ATOM 2104 C CA . ASN A 1 257 ? 2.131 0.832 -21.248 1.00 88.44 257 ASN A CA 1
ATOM 2105 C C . ASN A 1 257 ? 1.264 -0.293 -20.648 1.00 88.44 257 ASN A C 1
ATOM 2107 O O . ASN A 1 257 ? 1.571 -1.465 -20.878 1.00 88.44 257 ASN A O 1
ATOM 2111 N N . PRO A 1 258 ? 0.141 0.015 -19.970 1.00 87.25 258 PRO A N 1
ATOM 2112 C CA . PRO A 1 258 ? -0.737 -1.003 -19.390 1.00 87.25 258 PRO A CA 1
ATOM 2113 C C . P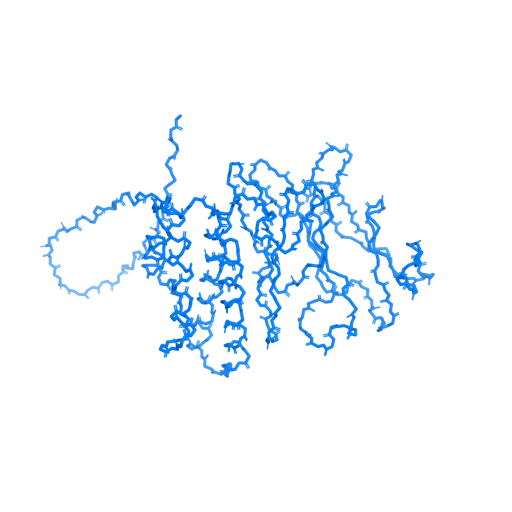RO A 1 258 ? -1.466 -1.868 -20.430 1.00 87.25 258 PRO A C 1
ATOM 2115 O O . PRO A 1 258 ? -1.997 -2.911 -20.073 1.00 87.25 258 PRO A O 1
ATOM 2118 N N . ARG A 1 259 ? -1.505 -1.469 -21.713 1.00 87.00 259 ARG A N 1
ATOM 2119 C CA . ARG A 1 259 ? -2.136 -2.265 -22.788 1.00 87.00 259 ARG A CA 1
ATOM 2120 C C . ARG A 1 259 ? -1.222 -3.332 -23.377 1.00 87.00 259 ARG A C 1
ATOM 2122 O O . ARG A 1 259 ? -1.705 -4.316 -23.916 1.00 87.00 259 ARG A O 1
ATOM 2129 N N . GLU A 1 260 ? 0.083 -3.093 -23.323 1.00 90.31 260 GLU A N 1
ATOM 2130 C CA . GLU A 1 260 ? 1.121 -3.977 -23.871 1.00 90.31 260 GLU A CA 1
ATOM 2131 C C . GLU A 1 260 ? 1.987 -4.594 -22.761 1.00 90.31 260 GLU A C 1
ATOM 2133 O O . GLU A 1 260 ? 2.938 -5.313 -23.054 1.00 90.31 260 GLU A O 1
ATOM 2138 N N . LEU A 1 261 ? 1.671 -4.274 -21.499 1.00 93.69 261 LEU A N 1
ATOM 2139 C CA . LEU A 1 261 ? 2.346 -4.727 -20.285 1.00 93.69 261 LEU A CA 1
ATOM 2140 C C . LEU A 1 261 ? 3.873 -4.561 -20.348 1.00 93.69 261 LEU A C 1
ATOM 2142 O O . LEU A 1 261 ? 4.624 -5.462 -19.984 1.00 93.69 261 LEU A O 1
ATOM 2146 N N . ARG A 1 262 ? 4.345 -3.403 -20.825 1.00 91.12 262 ARG A N 1
ATOM 2147 C CA . ARG A 1 262 ? 5.780 -3.134 -21.011 1.00 91.12 262 ARG A CA 1
ATOM 2148 C C . ARG A 1 262 ? 6.206 -1.728 -20.618 1.00 91.12 262 ARG A C 1
ATOM 2150 O O . ARG A 1 262 ? 5.410 -0.796 -20.700 1.00 91.12 262 ARG A O 1
ATOM 2157 N N . TRP A 1 263 ? 7.472 -1.572 -20.245 1.00 89.19 263 TRP A N 1
ATOM 2158 C CA . TRP A 1 263 ? 8.115 -0.297 -19.945 1.00 89.19 263 TRP A CA 1
ATOM 2159 C C . TRP A 1 263 ? 9.139 0.016 -21.029 1.00 89.19 263 TRP A C 1
ATOM 2161 O O . TRP A 1 263 ? 10.067 -0.761 -21.261 1.00 89.19 263 TRP A O 1
ATOM 2171 N N . ASN A 1 264 ? 8.981 1.186 -21.645 1.00 83.88 264 ASN A N 1
ATOM 2172 C CA . ASN A 1 264 ? 9.838 1.667 -22.721 1.00 83.88 264 ASN A CA 1
ATOM 2173 C C . ASN A 1 264 ? 10.634 2.894 -22.264 1.00 83.88 264 ASN A C 1
ATOM 2175 O O . ASN A 1 26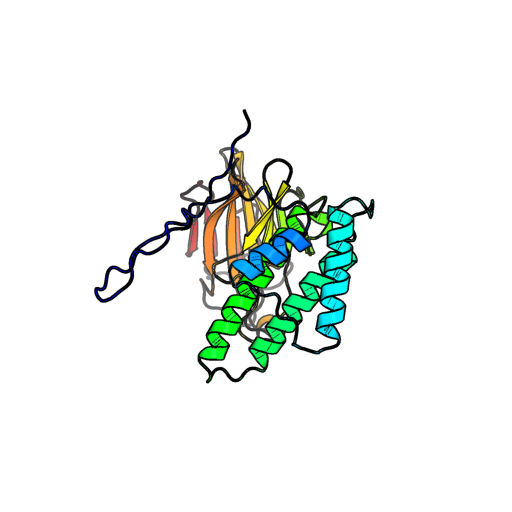4 ? 10.078 3.801 -21.634 1.00 83.88 264 ASN A O 1
ATOM 2179 N N . HIS A 1 265 ? 11.905 2.976 -22.662 1.00 80.00 265 HIS A N 1
ATOM 2180 C CA . HIS A 1 265 ? 12.666 4.220 -22.580 1.00 80.00 265 HIS A CA 1
ATOM 2181 C C . HIS A 1 265 ? 12.178 5.209 -23.646 1.00 80.00 265 HIS A C 1
ATOM 2183 O O . HIS A 1 265 ? 12.281 4.947 -24.844 1.00 80.00 265 HIS A O 1
ATOM 2189 N N . CYS A 1 266 ? 11.674 6.359 -23.207 1.00 74.88 266 CYS A N 1
ATOM 2190 C CA . CYS A 1 266 ? 11.104 7.410 -24.045 1.00 74.88 266 CYS A CA 1
ATOM 2191 C C . CYS A 1 266 ? 11.928 8.705 -23.941 1.00 74.88 266 CYS A C 1
ATOM 2193 O O . CYS A 1 266 ? 12.506 9.019 -22.895 1.00 74.88 266 CYS A O 1
ATOM 2195 N N . TYR A 1 267 ? 11.956 9.490 -25.023 1.00 68.25 267 TYR A N 1
ATOM 2196 C CA . TYR A 1 267 ? 12.696 10.756 -25.067 1.00 68.25 267 TYR A CA 1
ATOM 2197 C C . TYR A 1 267 ? 12.062 11.849 -24.189 1.00 68.25 267 TYR A C 1
ATOM 2199 O O . TYR A 1 267 ? 12.795 12.627 -23.575 1.00 68.25 267 TYR A O 1
ATOM 2207 N N . LYS A 1 268 ? 10.724 11.926 -24.106 1.00 66.69 268 LYS A N 1
ATOM 2208 C CA . LYS A 1 268 ? 9.992 12.885 -23.255 1.00 66.69 268 LYS A CA 1
ATOM 2209 C C . LYS A 1 268 ? 8.714 12.282 -22.658 1.00 66.69 268 LYS A C 1
ATOM 2211 O O . LYS A 1 268 ? 8.053 11.453 -23.281 1.00 66.69 268 LYS A O 1
ATOM 2216 N N . LYS A 1 269 ? 8.301 12.773 -21.480 1.00 58.88 269 LYS A N 1
ATOM 2217 C CA . LYS A 1 269 ? 6.959 12.523 -20.911 1.00 58.88 269 LYS A CA 1
ATOM 2218 C C . LYS A 1 269 ? 5.909 13.142 -21.841 1.00 58.88 269 LYS A C 1
ATOM 2220 O O . LYS A 1 269 ? 5.836 14.364 -21.946 1.00 58.88 269 LYS A O 1
ATOM 2225 N N . GLY A 1 270 ? 5.136 12.298 -22.522 1.00 57.47 270 GLY A N 1
ATOM 2226 C CA . GLY A 1 270 ? 4.139 12.702 -23.522 1.00 57.47 270 GLY A CA 1
ATOM 2227 C C . GLY A 1 270 ? 4.374 12.123 -24.921 1.00 57.47 270 GLY A C 1
ATOM 2228 O O . GLY A 1 270 ? 3.429 12.077 -25.706 1.00 57.47 270 GLY A O 1
ATOM 2229 N N . ASP A 1 271 ? 5.575 11.614 -25.218 1.00 54.72 271 ASP A N 1
ATOM 2230 C CA . ASP A 1 271 ? 5.795 10.808 -26.421 1.00 54.72 271 ASP A CA 1
ATOM 2231 C C . ASP A 1 271 ? 5.108 9.438 -26.222 1.00 54.72 271 ASP A C 1
ATOM 2233 O O . ASP A 1 271 ? 5.387 8.724 -25.257 1.00 54.72 271 ASP A O 1
ATOM 2237 N N . LEU A 1 272 ? 4.161 9.093 -27.102 1.00 57.97 272 LEU A N 1
ATOM 2238 C CA . LEU A 1 272 ? 3.242 7.951 -26.962 1.00 57.97 272 LEU A CA 1
ATOM 2239 C C . LEU A 1 272 ? 3.952 6.586 -27.021 1.00 57.97 272 LEU A C 1
ATOM 2241 O O . LEU A 1 272 ? 4.036 5.988 -28.088 1.00 57.97 272 LEU A O 1
ATOM 2245 N N . TYR A 1 273 ? 4.427 6.072 -25.884 1.00 63.28 273 TYR A N 1
ATOM 2246 C CA . TYR A 1 273 ? 4.995 4.717 -25.725 1.00 63.28 273 TYR A CA 1
ATOM 2247 C C . TYR A 1 273 ? 6.121 4.338 -26.708 1.00 63.28 273 TYR A C 1
ATOM 2249 O O . TYR A 1 273 ? 6.497 3.169 -26.790 1.00 63.28 273 TYR A O 1
ATOM 2257 N N . HIS A 1 274 ? 6.670 5.297 -27.453 1.00 66.31 274 HIS A N 1
ATOM 2258 C CA . HIS A 1 274 ? 7.660 5.049 -28.489 1.00 66.31 274 HIS A CA 1
ATOM 2259 C C . HIS A 1 274 ? 9.015 4.763 -27.845 1.00 66.31 274 HIS A C 1
ATOM 2261 O O . HIS A 1 274 ? 9.731 5.683 -27.445 1.00 66.31 274 HIS A O 1
ATOM 2267 N N . ALA A 1 275 ? 9.350 3.474 -27.764 1.00 70.06 275 ALA A N 1
ATOM 2268 C CA . ALA A 1 275 ? 10.668 3.019 -27.361 1.00 70.06 275 ALA A CA 1
ATOM 2269 C C . ALA A 1 275 ? 11.746 3.685 -28.223 1.00 70.06 275 ALA A C 1
ATOM 2271 O O . ALA A 1 275 ? 11.646 3.748 -29.453 1.00 70.06 275 ALA A O 1
ATOM 2272 N N . ARG A 1 276 ? 12.790 4.173 -27.560 1.00 74.12 276 ARG A N 1
ATOM 2273 C CA . ARG A 1 276 ? 14.009 4.632 -28.208 1.00 74.12 276 ARG A CA 1
ATOM 2274 C C . ARG A 1 276 ? 14.631 3.482 -29.005 1.00 74.12 276 ARG A C 1
ATOM 2276 O O . ARG A 1 276 ? 14.786 2.372 -28.506 1.00 74.12 276 ARG A O 1
ATOM 2283 N N . GLU A 1 277 ? 15.053 3.761 -30.234 1.00 75.81 277 GLU A N 1
ATOM 2284 C CA . GLU A 1 277 ? 15.736 2.763 -31.056 1.00 75.81 277 GLU A CA 1
ATOM 2285 C C . GLU A 1 277 ? 17.003 2.248 -30.345 1.00 75.81 277 GLU A C 1
ATOM 2287 O O . GLU A 1 277 ? 17.834 3.032 -29.872 1.00 75.81 277 GLU A O 1
ATOM 2292 N N . GLY A 1 278 ? 17.117 0.922 -30.228 1.00 75.38 278 GLY A N 1
ATOM 2293 C CA . GLY A 1 278 ? 18.212 0.251 -29.526 1.00 75.38 278 GLY A CA 1
ATOM 2294 C C . GLY A 1 278 ? 18.139 0.265 -27.992 1.00 75.38 278 GLY A C 1
ATOM 2295 O O . GLY A 1 278 ? 19.104 -0.160 -27.359 1.00 75.38 278 GLY A O 1
ATOM 2296 N N . SER A 1 279 ? 17.049 0.737 -27.369 1.00 78.25 279 SER A N 1
ATOM 2297 C CA . SER A 1 279 ? 16.837 0.557 -25.924 1.00 78.25 279 SER A CA 1
ATOM 2298 C C . SER A 1 279 ? 16.202 -0.795 -25.610 1.00 78.25 279 SER A C 1
ATOM 2300 O O . SER A 1 279 ? 15.304 -1.229 -26.329 1.00 78.25 279 SER A O 1
ATOM 2302 N N . LYS A 1 280 ? 16.612 -1.398 -24.492 1.00 83.25 280 LYS A N 1
ATOM 2303 C CA . LYS A 1 280 ? 15.949 -2.571 -23.911 1.00 83.25 280 LYS A CA 1
ATOM 2304 C C . LYS A 1 280 ? 14.509 -2.269 -23.499 1.00 83.25 280 LYS A C 1
ATOM 2306 O O . LYS A 1 280 ? 14.202 -1.130 -23.138 1.00 83.25 280 LYS A O 1
ATOM 2311 N N . THR A 1 281 ? 13.673 -3.302 -23.481 1.00 86.56 281 THR A N 1
ATOM 2312 C CA . THR A 1 281 ? 12.270 -3.224 -23.046 1.00 86.56 281 THR A CA 1
ATOM 2313 C C . THR A 1 281 ? 12.044 -4.144 -21.852 1.00 86.56 281 THR A C 1
ATOM 2315 O O . THR A 1 281 ? 12.417 -5.312 -21.901 1.00 86.56 281 THR A O 1
ATOM 2318 N N . LEU A 1 282 ? 11.425 -3.648 -20.773 1.00 90.50 282 LEU A N 1
ATOM 2319 C CA . LEU A 1 282 ? 10.918 -4.527 -19.710 1.00 90.50 282 LEU A CA 1
ATOM 2320 C C . LEU A 1 282 ? 9.500 -4.948 -20.075 1.00 90.50 282 LEU A C 1
ATOM 2322 O O . LEU A 1 282 ? 8.679 -4.101 -20.414 1.00 90.50 282 LEU A O 1
ATOM 2326 N N . HIS A 1 283 ? 9.196 -6.226 -19.929 1.00 93.38 283 HIS A N 1
ATOM 2327 C CA . HIS A 1 283 ? 7.874 -6.801 -20.108 1.00 93.38 283 HIS A CA 1
ATOM 2328 C C . HIS A 1 283 ? 7.377 -7.402 -18.797 1.00 93.38 283 HIS A C 1
ATOM 2330 O O . HIS A 1 283 ? 8.164 -7.895 -17.987 1.00 93.38 283 HIS A O 1
ATOM 2336 N N . LEU A 1 284 ? 6.060 -7.400 -18.623 1.00 96.88 284 LEU A N 1
ATOM 2337 C CA . LEU A 1 284 ? 5.343 -8.137 -17.598 1.00 96.88 284 LEU A CA 1
ATOM 2338 C C . LEU A 1 284 ? 4.422 -9.159 -18.268 1.00 96.88 284 LEU A C 1
ATOM 2340 O O . LEU A 1 284 ? 3.588 -8.820 -19.104 1.00 96.88 284 LEU A O 1
ATOM 2344 N N . THR A 1 285 ? 4.547 -10.411 -17.849 1.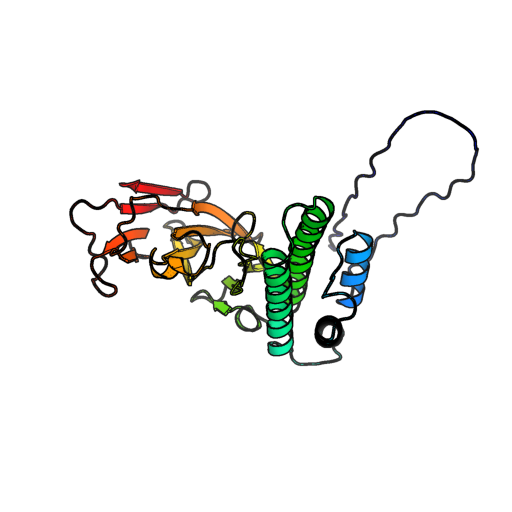00 97.19 285 THR A N 1
ATOM 2345 C CA . THR A 1 285 ? 3.644 -11.502 -18.221 1.00 97.19 285 THR A CA 1
ATOM 2346 C C . THR A 1 285 ? 2.695 -11.777 -17.052 1.00 97.19 285 THR A C 1
ATOM 2348 O O . THR A 1 285 ? 3.165 -11.927 -15.925 1.00 97.19 285 THR A O 1
ATOM 2351 N N . LEU A 1 286 ? 1.382 -11.847 -17.312 1.00 97.38 286 LEU A N 1
ATOM 2352 C CA . LEU A 1 286 ? 0.344 -12.182 -16.325 1.00 97.38 286 LEU A CA 1
ATOM 2353 C C . LEU A 1 286 ? -0.098 -13.639 -16.519 1.00 97.38 286 LEU A C 1
ATOM 2355 O O . LEU A 1 286 ? -0.849 -13.946 -17.440 1.00 97.38 286 LEU A O 1
ATOM 2359 N N . GLU A 1 287 ? 0.390 -14.541 -15.668 1.00 95.31 287 GLU A N 1
ATOM 2360 C CA . GLU A 1 287 ? 0.176 -15.995 -15.780 1.00 95.31 287 GLU A CA 1
ATOM 2361 C C . GLU A 1 287 ? -0.076 -16.666 -14.411 1.00 95.31 287 GLU A C 1
ATOM 2363 O O . GLU A 1 287 ? 0.217 -17.847 -14.200 1.00 95.31 287 GLU A O 1
ATOM 2368 N N . GLY A 1 288 ? -0.653 -15.944 -13.449 1.00 93.12 288 GLY A N 1
ATOM 2369 C CA . GLY A 1 288 ? -0.861 -16.468 -12.098 1.00 93.12 288 GLY A CA 1
ATOM 2370 C C . GLY A 1 288 ? 0.429 -16.494 -11.291 1.00 93.12 288 GLY A C 1
ATOM 2371 O O . GLY A 1 288 ? 1.188 -15.526 -11.277 1.00 93.12 288 GLY A O 1
ATOM 2372 N N . GLU A 1 289 ? 0.718 -17.645 -10.692 1.00 93.56 289 GLU A N 1
ATOM 2373 C CA . GLU A 1 289 ? 1.997 -17.954 -10.037 1.00 93.56 289 GLU A CA 1
ATOM 2374 C C . GLU A 1 289 ? 3.206 -17.873 -10.986 1.00 93.56 289 GLU A C 1
ATOM 2376 O O . GLU A 1 289 ? 4.316 -17.631 -10.528 1.00 93.56 289 GLU A O 1
ATOM 2381 N N . ASN A 1 290 ? 3.001 -18.011 -12.303 1.00 95.81 290 ASN A N 1
ATOM 2382 C CA . ASN A 1 290 ? 4.065 -17.872 -13.307 1.00 95.81 290 ASN A CA 1
ATOM 2383 C C . ASN A 1 290 ? 4.249 -16.427 -13.812 1.00 95.81 290 ASN A C 1
ATOM 2385 O O . ASN A 1 290 ? 5.070 -16.193 -14.705 1.00 95.81 290 ASN A O 1
ATOM 2389 N N . SER A 1 291 ? 3.493 -15.460 -13.272 1.00 97.19 291 SER A N 1
ATOM 2390 C CA . SER A 1 291 ? 3.642 -14.049 -13.642 1.00 97.19 291 SER A CA 1
ATOM 2391 C C . SER A 1 291 ? 5.061 -13.570 -13.352 1.00 97.19 291 SER A C 1
ATOM 2393 O O . SER A 1 291 ? 5.625 -13.877 -12.303 1.00 97.19 291 SER A O 1
ATOM 2395 N N . ARG A 1 292 ? 5.658 -12.831 -14.289 1.00 96.75 292 ARG A N 1
ATOM 2396 C CA . ARG A 1 292 ? 7.070 -12.443 -14.194 1.00 96.75 292 ARG A CA 1
ATOM 2397 C C . ARG A 1 292 ? 7.404 -11.199 -14.994 1.00 96.75 292 ARG A C 1
ATOM 2399 O O . ARG A 1 292 ? 6.833 -10.955 -16.059 1.00 96.75 292 ARG A O 1
ATOM 2406 N N . PHE A 1 293 ? 8.423 -10.498 -14.516 1.00 95.00 293 PHE A N 1
ATOM 2407 C CA . PHE A 1 293 ? 9.141 -9.486 -15.276 1.00 95.00 293 PHE A CA 1
ATOM 2408 C C . PHE A 1 293 ? 10.257 -10.137 -16.104 1.00 95.00 293 PHE A C 1
ATOM 2410 O O . PHE A 1 293 ? 10.929 -11.055 -15.631 1.00 95.00 293 PHE A O 1
ATOM 2417 N N . TRP A 1 294 ? 10.469 -9.673 -17.333 1.00 92.81 294 TRP A N 1
ATOM 2418 C CA . TRP A 1 294 ? 11.580 -10.103 -18.191 1.00 92.81 294 TRP A CA 1
ATOM 2419 C C . TRP A 1 294 ? 11.999 -8.985 -19.149 1.00 92.81 294 TRP A C 1
ATOM 2421 O O . TRP A 1 294 ? 11.243 -8.044 -19.372 1.00 92.81 294 TRP A O 1
ATOM 2431 N N . VAL A 1 295 ? 13.222 -9.056 -19.680 1.00 89.19 295 VAL A N 1
ATOM 2432 C CA . VAL A 1 295 ? 13.821 -7.988 -20.497 1.00 89.19 295 VAL A CA 1
ATOM 2433 C C . VAL A 1 295 ? 14.144 -8.502 -21.897 1.00 89.19 295 VAL A C 1
ATOM 2435 O O . VAL A 1 295 ? 14.770 -9.558 -22.017 1.00 89.19 295 VAL A O 1
ATOM 2438 N N . GLU A 1 296 ? 13.757 -7.731 -22.915 1.00 83.31 296 GLU A N 1
ATOM 2439 C CA . GLU A 1 296 ? 14.214 -7.839 -24.313 1.00 83.31 296 GLU A CA 1
ATOM 2440 C C . GLU A 1 296 ? 15.386 -6.869 -24.562 1.00 83.31 296 GLU A C 1
ATOM 2442 O O . GLU A 1 296 ? 15.227 -5.662 -24.249 1.00 83.31 296 GLU A O 1
#

Foldseek 3Di:
DDDDDDDDDDDDDDDDDDDDDDDDDPPPPPPPPDDDQFLVSVQVVCVVVVLHPDDPPPDPLVVLLVVLRVVQRCVSVVVDPDQPLVSLQVNLQSLQASLLVLQAPPDPPDPVSVVVSVSSLVNSLVSVFSSQQSQQACVSHAPAAEPVRQKGKDAHDHPHLQHAFIWIWGDQPNGIGIDTPPDRRLADFPDWYWAADPVGWIKIKGWAFAAPVNCPNYNHFNTKIWIWTQDNRGTDTQDMDTHDPFDDDRQWGWDADRVQQKTATDNDDPPDRDHDPPGKMWHWDDDPSPTDIDID